Protein AF-A0A3B4FKY0-F1 (afdb_monomer)

Organism: NCBI:txid303518

InterPro domains:
  IPR008166 Glycosyltransferase family 92 [PF01697] (82-304)

Nearest PDB structures (foldseek):
  7qws-assembly1_c  TM=5.051E-01  e=1.311E+00  Oryctolagus cuniculus
  9cai-assembly1_Cc  TM=5.082E-01  e=1.885E+00  Caenorhabditis elegans
  8p8u-assembly1_RC  TM=4.851E-01  e=2.260E+00  Saccharomyces cerevisiae
  7ucj-assembly1_c  TM=4.793E-01  e=3.667E+00  Oryctolagus cuniculus
  3jcs-assembly1_d  TM=4.939E-01  e=5.271E+00  Leishmania donovani

Radius of gyration: 21.28 Å; Cα contacts (8 Å, |Δi|>4): 639; chains: 1; bounding box: 50×41×71 Å

Solvent-accessible surface area (backbone atoms only — not comparable to full-atom values): 19245 Å² total; per-residue (Å²): 132,90,82,54,37,30,24,41,33,34,33,96,92,40,80,45,73,28,68,32,45,77,53,72,48,87,77,25,66,84,31,81,39,60,43,65,48,54,47,56,62,74,48,91,96,36,89,71,55,81,46,75,47,79,43,58,64,83,59,70,96,74,74,75,81,71,78,83,82,76,80,86,83,60,68,38,40,69,69,42,62,44,34,46,51,50,42,54,53,49,42,48,60,34,57,43,57,35,34,37,33,55,41,31,35,60,53,74,72,50,45,54,52,53,50,49,36,34,76,71,58,39,38,46,79,41,83,42,61,61,69,81,80,43,57,46,7,73,14,89,36,52,91,73,20,64,46,36,28,45,37,71,43,43,47,51,53,53,41,40,51,41,62,75,37,27,76,73,28,46,33,41,32,53,38,47,66,59,41,44,85,38,52,77,61,54,91,64,60,44,47,72,56,44,52,59,51,50,26,72,75,72,39,75,48,29,32,40,37,43,50,59,38,44,21,42,74,89,47,74,55,83,62,62,97,89,51,81,74,77,70,67,77,84,46,75,87,53,56,57,54,71,64,89,53,37,75,47,67,59,83,84,46,84,88,55,56,81,69,43,40,32,34,40,26,22,30,79,27,47,79,36,55,48,88,71,38,73,79,37,52,78,64,47,71,42,78,60,56,70,82,47,79,55,29,53,48,22,40,34,48,46,85,76,82,93,75,97,60,82,32,84,51,41,42,32,38,28,40,80,63,95,66,89,75,93,80,87,82,66,77,132

pLDDT: mean 72.07, std 19.22, range [22.77, 97.38]

Structure (mmCIF, N/CA/C/O backbone):
data_AF-A0A3B4FKY0-F1
#
_entry.id   AF-A0A3B4FKY0-F1
#
loop_
_atom_site.group_PDB
_atom_site.id
_atom_site.type_symbol
_atom_site.label_atom_id
_atom_site.label_alt_id
_atom_site.label_comp_id
_atom_site.label_asym_id
_atom_site.label_entity_id
_atom_site.label_seq_id
_atom_site.pdbx_PDB_ins_code
_atom_site.Cartn_x
_atom_site.Cartn_y
_atom_site.Cartn_z
_atom_site.occupancy
_atom_site.B_iso_or_equiv
_atom_site.auth_seq_id
_atom_site.auth_comp_id
_atom_site.auth_asym_id
_atom_site.auth_atom_id
_atom_site.pdbx_PDB_model_num
ATOM 1 N N . GLU A 1 1 ? -6.201 -17.062 23.148 1.00 44.66 1 GLU A N 1
ATOM 2 C CA . GLU A 1 1 ? -6.876 -16.338 24.245 1.00 44.66 1 GLU A CA 1
ATOM 3 C C . GLU A 1 1 ? -7.776 -15.270 23.627 1.00 44.66 1 GLU A C 1
ATOM 5 O O . GLU A 1 1 ? -7.330 -14.6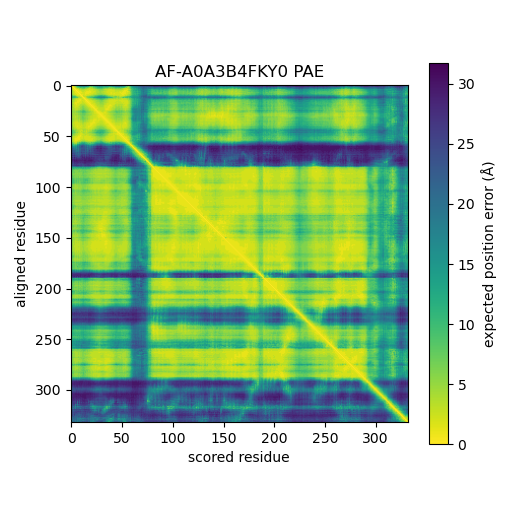10 22.695 1.00 44.66 1 GLU A O 1
ATOM 10 N N . LYS A 1 2 ? -9.058 -15.167 24.010 1.00 56.53 2 LYS A N 1
ATOM 11 C CA . LYS A 1 2 ? -9.945 -14.114 23.479 1.00 56.53 2 LYS A CA 1
ATOM 12 C C . LYS A 1 2 ? -9.737 -12.856 24.316 1.00 56.53 2 LYS A C 1
ATOM 14 O O . LYS A 1 2 ? -10.368 -12.709 25.354 1.00 56.53 2 LYS A O 1
ATOM 19 N N . VAL A 1 3 ? -8.839 -11.985 23.868 1.00 67.81 3 VAL A N 1
ATOM 20 C CA . VAL A 1 3 ? -8.623 -10.676 24.493 1.00 67.81 3 VAL A CA 1
ATOM 21 C C . VAL A 1 3 ? -9.855 -9.809 24.236 1.00 67.81 3 VAL A C 1
ATOM 23 O O . VAL A 1 3 ? -10.265 -9.630 23.088 1.00 67.81 3 VAL A O 1
ATOM 26 N N . ALA A 1 4 ? -10.470 -9.295 25.298 1.00 79.81 4 ALA A N 1
ATOM 27 C CA . ALA A 1 4 ? -11.528 -8.300 25.182 1.00 79.81 4 ALA A CA 1
ATOM 28 C C . ALA A 1 4 ? -10.900 -6.904 25.072 1.00 79.81 4 ALA A C 1
ATOM 30 O O . ALA A 1 4 ? -10.022 -6.552 25.857 1.00 79.81 4 ALA A O 1
ATOM 31 N N . TYR A 1 5 ? -11.356 -6.099 24.112 1.00 79.06 5 TYR A N 1
ATOM 32 C CA . TYR A 1 5 ? -10.850 -4.743 23.892 1.00 79.06 5 TYR A CA 1
ATOM 33 C C . TYR A 1 5 ? -11.857 -3.699 24.379 1.00 79.06 5 TYR A C 1
ATOM 35 O O . TYR A 1 5 ? -13.070 -3.861 24.233 1.00 79.06 5 TYR A O 1
ATOM 43 N N . ARG A 1 6 ? -11.357 -2.593 24.925 1.00 84.44 6 ARG A N 1
ATOM 44 C CA . ARG A 1 6 ? -12.130 -1.390 25.249 1.00 84.44 6 ARG A CA 1
ATOM 45 C C . ARG A 1 6 ? -11.550 -0.200 24.510 1.00 84.44 6 ARG A C 1
ATOM 47 O O . ARG A 1 6 ? -10.340 -0.004 24.486 1.00 84.44 6 ARG A O 1
ATOM 54 N N . CYS A 1 7 ? -12.427 0.611 23.947 1.00 84.38 7 CYS A N 1
ATOM 55 C CA . CYS A 1 7 ? -12.074 1.831 23.252 1.00 84.38 7 CYS A CA 1
ATOM 56 C C . CYS A 1 7 ? -12.470 3.031 24.103 1.00 84.38 7 CYS A C 1
ATOM 58 O O . CYS A 1 7 ? -13.589 3.109 24.613 1.00 84.38 7 CYS A O 1
ATOM 60 N N . VAL A 1 8 ? -11.538 3.960 24.248 1.00 85.44 8 VAL A N 1
ATOM 61 C CA . VAL A 1 8 ? -11.665 5.170 25.043 1.00 85.44 8 VAL A CA 1
ATOM 62 C C . VAL A 1 8 ? -11.710 6.355 24.091 1.00 85.44 8 VAL A C 1
ATOM 64 O O . VAL A 1 8 ? -10.712 6.686 23.456 1.00 85.44 8 VAL A O 1
ATOM 67 N N . PHE A 1 9 ? -12.869 6.992 23.993 1.00 83.75 9 PHE A N 1
ATOM 68 C CA . PHE A 1 9 ? -13.105 8.160 23.156 1.00 83.75 9 PHE A CA 1
ATOM 69 C C . PHE A 1 9 ? -13.024 9.431 23.992 1.00 83.75 9 PHE A C 1
ATOM 71 O O . PHE A 1 9 ? -13.599 9.495 25.079 1.00 83.75 9 PHE A O 1
ATOM 78 N N . ARG A 1 10 ? -12.367 10.466 23.465 1.00 84.94 10 ARG A N 1
ATOM 79 C CA . ARG A 1 10 ? -12.410 11.820 24.027 1.00 84.94 10 ARG A CA 1
ATOM 80 C C . ARG A 1 10 ? -13.330 12.691 23.179 1.00 84.94 10 ARG A C 1
ATOM 82 O O . ARG A 1 10 ? -13.069 12.893 21.997 1.00 84.94 10 ARG A O 1
ATOM 89 N N . CYS A 1 11 ? -14.405 13.196 23.775 1.00 86.75 11 CYS A N 1
ATOM 90 C CA . CYS A 1 11 ? -15.470 13.919 23.080 1.00 86.75 11 CYS A CA 1
ATOM 91 C C . CYS A 1 11 ? -15.900 15.109 23.936 1.00 86.75 11 CYS A C 1
ATOM 93 O O . CYS A 1 11 ? -16.404 14.902 25.036 1.00 86.75 11 CYS A O 1
ATOM 95 N N . GLN A 1 12 ? -15.692 16.343 23.460 1.00 82.38 12 GLN A N 1
ATOM 96 C CA . GLN A 1 12 ? -16.056 17.567 24.201 1.00 82.38 12 GLN A CA 1
ATOM 97 C C . GLN A 1 12 ? -15.574 17.529 25.670 1.00 82.38 12 GLN A C 1
ATOM 99 O O . GLN A 1 12 ? -16.346 17.733 26.601 1.00 82.38 12 GLN A O 1
ATOM 104 N N . GLU A 1 13 ? -14.301 17.160 25.859 1.00 78.38 13 GLU A N 1
ATOM 105 C CA . GLU A 1 13 ? -13.632 16.956 27.160 1.00 78.38 13 GLU A CA 1
ATOM 106 C C . GLU A 1 13 ? -14.136 15.792 28.030 1.00 78.38 13 GLU A C 1
ATOM 108 O O . GLU A 1 13 ? -13.526 15.490 29.054 1.00 78.38 13 GLU A O 1
ATOM 113 N N . LYS A 1 14 ? -15.173 15.066 27.605 1.00 85.25 14 LYS A N 1
ATOM 114 C CA . LYS A 1 14 ? -15.648 13.853 28.276 1.00 85.25 14 LYS A CA 1
ATOM 115 C C . LYS A 1 14 ? -14.970 12.612 27.718 1.00 85.2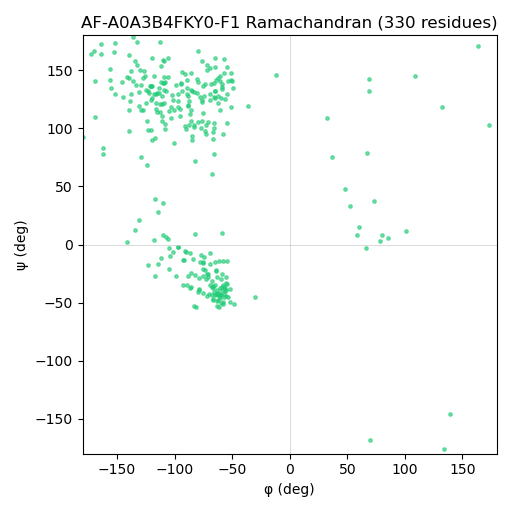5 14 LYS A C 1
ATOM 117 O O . LYS A 1 14 ? -14.670 12.526 26.527 1.00 85.25 14 LYS A O 1
ATOM 122 N N . GLN A 1 15 ? -14.766 11.637 28.594 1.00 88.31 15 GLN A N 1
ATOM 123 C CA . GLN A 1 15 ? -14.297 10.312 28.223 1.00 88.31 15 GLN A CA 1
ATOM 124 C C . GLN A 1 15 ? -15.494 9.369 28.093 1.00 88.31 15 GLN A C 1
ATOM 126 O O . GLN A 1 15 ? -16.262 9.212 29.041 1.00 88.31 15 GLN A O 1
ATOM 131 N N . LEU A 1 16 ? -15.647 8.742 26.930 1.00 87.50 16 LEU A N 1
ATOM 132 C CA . LEU A 1 16 ? -16.687 7.752 26.664 1.00 87.50 16 LEU A CA 1
ATOM 133 C C . LEU A 1 16 ? -16.048 6.408 26.330 1.00 87.50 16 LEU A C 1
ATOM 135 O O . LEU A 1 16 ? -14.988 6.347 25.710 1.00 87.50 16 LEU A O 1
ATOM 139 N N . LEU A 1 17 ? -16.696 5.328 26.756 1.00 89.00 17 LEU A N 1
ATOM 140 C CA . LEU A 1 17 ? -16.211 3.968 26.554 1.00 89.00 17 LEU A CA 1
ATOM 141 C C . LEU A 1 17 ? -17.081 3.237 25.537 1.00 89.00 17 LEU A C 1
ATOM 143 O O . LEU A 1 17 ? -18.299 3.395 25.520 1.00 89.00 17 LEU A O 1
ATOM 147 N N . SER A 1 18 ? -16.441 2.399 24.733 1.00 86.31 18 SER A N 1
ATOM 148 C CA . SER A 1 18 ? -17.101 1.442 23.849 1.00 86.31 18 SER A CA 1
ATOM 149 C C . SER A 1 18 ? -16.367 0.109 23.908 1.00 86.31 18 SER A C 1
ATOM 151 O O . SER A 1 18 ? -15.153 0.077 24.118 1.00 86.31 18 SER A O 1
ATOM 153 N N . ASN A 1 19 ? -17.083 -0.995 23.727 1.00 87.81 19 ASN A N 1
ATOM 154 C CA . ASN A 1 19 ? -16.443 -2.301 23.610 1.00 87.81 19 ASN A CA 1
ATOM 155 C C . ASN A 1 19 ? -15.872 -2.444 22.196 1.00 87.81 19 ASN A C 1
ATOM 157 O O . ASN A 1 19 ? -16.587 -2.247 21.214 1.00 87.81 19 ASN A O 1
ATOM 161 N N . GLY A 1 20 ? -14.587 -2.774 22.104 1.00 80.75 20 GLY A N 1
ATOM 162 C CA . GLY A 1 20 ? -13.914 -3.023 20.836 1.00 80.75 20 GLY A CA 1
ATOM 163 C C . GLY A 1 20 ? -14.204 -4.430 20.323 1.00 80.75 20 GLY A C 1
ATOM 164 O O . GLY A 1 20 ? -14.257 -5.389 21.094 1.00 80.75 20 GLY A O 1
ATOM 165 N N . VAL A 1 21 ? -14.366 -4.554 19.009 1.00 82.31 21 VAL A N 1
ATOM 166 C CA . VAL A 1 21 ? -14.542 -5.830 18.311 1.00 82.31 21 VAL A CA 1
ATOM 167 C C . VAL A 1 21 ? -13.301 -6.095 17.472 1.00 82.31 21 VAL A C 1
ATOM 169 O O . VAL A 1 21 ? -12.968 -5.295 16.602 1.00 82.31 21 VAL A O 1
ATOM 172 N N . ALA A 1 22 ? -12.620 -7.210 17.733 1.00 78.56 22 ALA A N 1
ATOM 173 C CA . ALA A 1 22 ? -11.467 -7.626 16.944 1.00 78.56 22 ALA A CA 1
ATOM 174 C C . ALA A 1 22 ? -11.899 -8.483 15.746 1.00 78.56 22 ALA A C 1
ATOM 176 O O . ALA A 1 22 ? -12.597 -9.483 15.918 1.00 78.56 22 ALA A O 1
ATOM 177 N N . ASP A 1 23 ? -11.451 -8.106 14.551 1.00 80.25 23 ASP A N 1
ATOM 178 C CA . ASP A 1 23 ? -11.553 -8.891 13.319 1.00 80.25 23 ASP A CA 1
ATOM 179 C C . ASP A 1 23 ? -10.148 -9.393 12.963 1.00 80.25 23 ASP A C 1
ATOM 181 O O . ASP A 1 23 ? -9.315 -8.628 12.475 1.00 80.25 23 ASP A O 1
ATOM 185 N N . ILE A 1 24 ? -9.853 -10.651 13.303 1.00 80.75 24 ILE A N 1
ATOM 186 C CA . ILE A 1 24 ? -8.520 -11.254 13.150 1.00 80.75 24 ILE A CA 1
ATOM 187 C C . ILE A 1 24 ? -8.403 -11.882 11.767 1.00 80.75 24 ILE A C 1
ATOM 189 O O . ILE A 1 24 ? -9.239 -12.686 11.356 1.00 80.75 24 ILE A O 1
ATOM 193 N N . TYR A 1 25 ? -7.328 -11.551 11.063 1.00 82.81 25 TYR A N 1
ATOM 194 C CA . TYR A 1 25 ? -7.106 -12.013 9.708 1.00 82.81 25 TYR A CA 1
ATOM 195 C C . TYR A 1 25 ? -6.500 -13.408 9.746 1.00 82.81 25 TYR A C 1
ATOM 197 O O . TYR A 1 25 ? -5.506 -13.661 10.425 1.00 82.81 25 TYR A O 1
ATOM 205 N N . THR A 1 26 ? -7.076 -14.312 8.962 1.00 80.62 26 THR A N 1
ATOM 206 C CA . THR A 1 26 ? -6.580 -15.686 8.831 1.00 80.62 26 THR A CA 1
ATOM 207 C C . THR A 1 26 ? -5.303 -15.766 8.002 1.00 80.62 26 THR A C 1
ATOM 209 O O . THR A 1 26 ? -4.547 -16.724 8.128 1.00 80.62 26 THR A O 1
ATOM 212 N N . HIS A 1 27 ? -5.039 -14.773 7.149 1.00 83.31 27 HIS A N 1
ATOM 213 C CA . HIS A 1 27 ? -3.891 -14.808 6.257 1.00 83.31 27 HIS A CA 1
ATOM 214 C C . HIS A 1 27 ? -2.641 -14.230 6.927 1.00 83.31 27 HIS A C 1
ATOM 216 O O . HIS A 1 27 ? -2.480 -13.015 7.025 1.00 83.31 27 HIS A O 1
ATOM 222 N N . HIS A 1 28 ? -1.747 -15.116 7.365 1.00 84.44 28 HIS A N 1
ATOM 223 C CA . HIS A 1 28 ? -0.477 -14.761 8.007 1.00 84.44 28 HIS A CA 1
ATOM 224 C C . HIS A 1 28 ? 0.720 -15.563 7.465 1.00 84.44 28 HIS A C 1
ATOM 226 O O . HIS A 1 28 ? 1.786 -15.524 8.064 1.00 84.44 28 HIS A O 1
ATOM 232 N N . PHE A 1 29 ? 0.568 -16.286 6.345 1.00 86.62 29 PHE A N 1
ATOM 233 C CA . PHE A 1 29 ? 1.661 -16.969 5.622 1.00 86.62 29 PHE A CA 1
ATOM 234 C C . PHE A 1 29 ? 2.541 -17.892 6.494 1.00 86.62 29 PHE A C 1
ATOM 236 O O . PHE A 1 29 ? 3.745 -18.009 6.283 1.00 86.62 29 PHE A O 1
ATOM 243 N N . GLY A 1 30 ? 1.950 -18.534 7.508 1.00 86.94 30 GLY A N 1
ATOM 244 C CA . GLY A 1 30 ? 2.667 -19.433 8.421 1.00 86.94 30 GLY A CA 1
ATOM 245 C C . GLY A 1 30 ? 3.492 -18.736 9.512 1.00 86.94 30 GLY A C 1
ATOM 246 O O . GLY A 1 30 ? 4.138 -19.417 10.301 1.00 86.94 30 GLY A O 1
ATOM 247 N N . PHE A 1 31 ? 3.455 -17.404 9.598 1.00 86.62 31 PHE A N 1
ATOM 248 C CA . PHE A 1 31 ? 4.083 -16.643 10.682 1.00 86.62 31 PHE A CA 1
ATOM 249 C C . PHE A 1 31 ? 3.267 -16.710 11.980 1.00 86.62 31 PHE A C 1
ATOM 251 O O . PHE A 1 31 ? 2.070 -16.985 11.949 1.00 86.62 31 PHE A O 1
ATOM 258 N N . ALA A 1 32 ? 3.912 -16.459 13.123 1.00 85.19 32 ALA A N 1
ATOM 259 C CA . ALA A 1 32 ? 3.294 -16.595 14.445 1.00 85.19 32 ALA A CA 1
ATOM 260 C C . ALA A 1 32 ? 2.212 -15.535 14.730 1.00 85.19 32 ALA A C 1
ATOM 262 O O . ALA A 1 32 ? 1.211 -15.834 15.380 1.00 85.19 32 ALA A O 1
ATOM 263 N N . TYR A 1 33 ? 2.398 -14.312 14.228 1.00 84.56 33 TYR A N 1
ATOM 264 C CA . TYR A 1 33 ? 1.451 -13.209 14.361 1.00 84.56 33 TYR A CA 1
ATOM 265 C C . TYR A 1 33 ? 0.754 -12.899 13.035 1.00 84.56 33 TYR A C 1
ATOM 267 O O . TYR A 1 33 ? 1.368 -12.868 11.965 1.00 84.56 33 TYR A O 1
ATOM 275 N N . GLY A 1 34 ? -0.545 -12.615 13.135 1.00 82.69 34 GLY A N 1
ATOM 276 C CA . GLY A 1 34 ? -1.389 -12.120 12.052 1.00 82.69 34 GLY A CA 1
ATOM 277 C C . GLY A 1 34 ? -1.848 -10.683 12.295 1.00 82.69 34 GLY A C 1
ATOM 278 O O . GLY A 1 34 ? -1.604 -10.092 13.344 1.00 82.69 34 GLY A O 1
ATOM 279 N N . THR A 1 35 ? -2.521 -10.108 11.304 1.00 83.69 35 THR A N 1
ATOM 280 C CA . THR A 1 35 ? -3.134 -8.775 11.409 1.00 83.69 35 THR A CA 1
ATOM 281 C C . THR A 1 35 ? -4.522 -8.876 12.024 1.00 83.69 35 THR A C 1
ATOM 283 O O . THR A 1 35 ? -5.225 -9.857 11.800 1.00 83.69 35 THR A O 1
ATOM 286 N N . ALA A 1 36 ? -4.935 -7.863 12.776 1.00 82.50 36 ALA A N 1
ATOM 287 C CA . ALA A 1 36 ? -6.310 -7.737 13.229 1.00 82.50 36 ALA A CA 1
ATOM 288 C C . ALA A 1 36 ? -6.745 -6.275 13.187 1.00 82.50 36 ALA A C 1
ATOM 290 O O . ALA A 1 36 ? -5.957 -5.387 13.508 1.00 82.50 36 ALA A O 1
ATOM 291 N N . ASN A 1 37 ? -8.009 -6.039 12.848 1.00 81.31 37 ASN A N 1
ATOM 292 C CA . ASN A 1 37 ? -8.631 -4.732 13.024 1.00 81.31 37 ASN A CA 1
ATOM 293 C C . ASN A 1 37 ? -9.361 -4.699 14.356 1.00 81.31 37 ASN A C 1
ATOM 295 O O . ASN A 1 37 ? -10.073 -5.646 14.689 1.00 81.31 37 ASN A O 1
ATOM 299 N N . ILE A 1 38 ? -9.260 -3.587 15.079 1.00 81.31 38 ILE A N 1
ATOM 300 C CA . ILE A 1 38 ? -10.060 -3.352 16.280 1.00 81.31 38 ILE A CA 1
ATOM 301 C C . ILE A 1 38 ? -11.090 -2.275 15.955 1.00 81.31 38 ILE A C 1
ATOM 303 O O . ILE A 1 38 ? -10.786 -1.089 15.873 1.00 81.31 38 ILE A O 1
ATOM 307 N N . MET A 1 39 ? -12.333 -2.699 15.750 1.00 83.31 39 MET A N 1
ATOM 308 C CA . MET A 1 39 ? -13.445 -1.808 15.449 1.00 83.31 39 MET A CA 1
ATOM 309 C C . MET A 1 39 ? -14.085 -1.311 16.742 1.00 83.31 39 MET A C 1
ATOM 311 O O . MET A 1 39 ? -14.549 -2.098 17.565 1.00 83.31 39 MET A O 1
ATOM 315 N N . CYS A 1 40 ? -14.148 0.008 16.893 1.00 83.75 40 CYS A N 1
ATOM 316 C CA . CYS A 1 40 ? -14.738 0.676 18.045 1.00 83.75 40 CYS A CA 1
ATOM 317 C C . CYS A 1 40 ? -16.038 1.382 17.628 1.00 83.75 40 CYS A C 1
ATOM 319 O O . CYS A 1 40 ? -15.962 2.418 16.963 1.00 83.75 40 CYS A O 1
ATOM 321 N N . PRO A 1 41 ? -17.228 0.876 17.998 1.00 86.81 41 PRO A N 1
ATOM 322 C CA . PRO A 1 41 ? -18.480 1.581 17.742 1.00 86.81 41 PRO A CA 1
ATOM 323 C C . PRO A 1 41 ? -1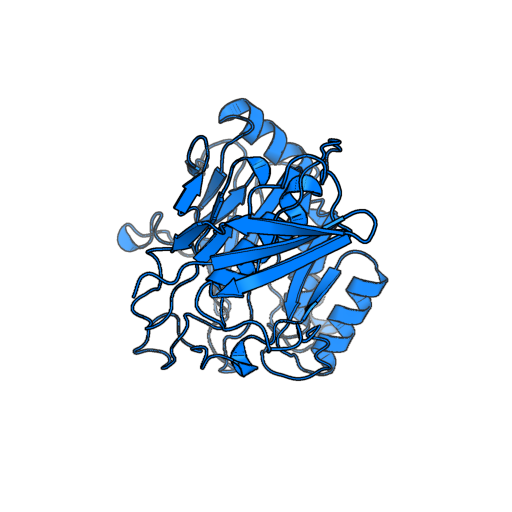8.482 2.957 18.414 1.00 86.81 41 PRO A C 1
ATOM 325 O O . PRO A 1 41 ? -18.121 3.062 19.590 1.00 86.81 41 PRO A O 1
ATOM 328 N N . LEU A 1 42 ? -18.899 3.999 17.688 1.00 85.56 42 LEU A N 1
ATOM 329 C CA . LEU A 1 42 ? -18.985 5.353 18.236 1.00 85.56 42 LEU A CA 1
ATOM 330 C C . LEU A 1 42 ? -20.043 5.408 19.353 1.00 85.56 42 LEU A C 1
ATOM 332 O O . LEU A 1 42 ? -21.193 5.027 19.117 1.00 85.56 42 LEU A O 1
ATOM 336 N N . PRO A 1 43 ? -19.691 5.890 20.559 1.00 86.75 43 PRO A N 1
ATOM 337 C CA . PRO A 1 43 ? -20.667 6.131 21.614 1.00 86.75 43 PRO A CA 1
ATOM 338 C C . PRO A 1 43 ? -21.695 7.189 21.191 1.00 86.75 43 PRO A C 1
ATOM 340 O O . PRO A 1 43 ? -21.347 8.182 20.546 1.00 86.75 43 PRO A O 1
ATOM 343 N N . SER A 1 44 ? -22.957 7.023 21.599 1.00 86.81 44 SER A N 1
ATOM 344 C CA . SER A 1 44 ? -24.001 8.029 21.368 1.00 86.81 44 SER A CA 1
ATOM 345 C C . SER A 1 44 ? -23.576 9.398 21.913 1.00 86.81 44 SER A C 1
ATOM 347 O O . SER A 1 44 ? -23.149 9.510 23.061 1.00 86.81 44 SER A O 1
ATOM 349 N N . GLY A 1 45 ? -23.690 10.443 21.087 1.00 83.88 45 GLY A N 1
ATOM 350 C CA . GLY A 1 45 ? -23.255 11.800 21.436 1.00 83.88 45 GLY A CA 1
ATOM 351 C C . GLY A 1 45 ? -21.770 12.094 21.180 1.00 83.88 45 GLY A C 1
ATOM 352 O O . GLY A 1 45 ? -21.307 13.178 21.525 1.00 83.88 45 GLY A O 1
ATOM 353 N N . CYS A 1 46 ? -21.021 11.172 20.562 1.00 84.06 46 CYS A N 1
ATOM 354 C CA . CYS A 1 46 ? -19.638 11.388 20.136 1.00 84.06 46 CYS A CA 1
ATOM 355 C C . CYS A 1 46 ? -19.440 11.128 18.642 1.00 84.06 46 CYS A C 1
ATOM 357 O O . CYS A 1 46 ? -18.782 10.178 18.228 1.00 84.06 46 CYS A O 1
ATOM 359 N N . GLU A 1 47 ? -20.017 11.996 17.819 1.00 83.06 47 GLU A N 1
ATOM 360 C CA . GLU A 1 47 ? -19.902 11.890 16.360 1.00 83.06 47 GLU A CA 1
ATOM 361 C C . GLU A 1 47 ? -18.504 12.284 15.856 1.00 83.06 47 GLU A C 1
ATOM 363 O O . GLU A 1 47 ? -18.024 11.747 14.860 1.00 83.06 47 GLU A O 1
ATOM 368 N N . THR A 1 48 ? -17.826 13.190 16.568 1.00 82.25 48 THR A N 1
ATOM 369 C CA . THR A 1 48 ? -16.494 13.704 16.215 1.00 82.25 48 THR A CA 1
ATOM 370 C C . THR A 1 48 ? -15.536 13.612 17.411 1.00 82.25 48 THR A C 1
ATOM 372 O O . THR A 1 48 ? -15.280 14.623 18.077 1.00 82.25 48 THR A O 1
ATOM 375 N N . PRO A 1 49 ? -15.031 12.411 17.752 1.00 82.12 49 PRO A N 1
ATOM 376 C CA . PRO A 1 49 ? -14.013 12.266 18.788 1.00 82.12 49 PRO A CA 1
ATOM 377 C C . PRO A 1 49 ? -12.738 13.035 18.431 1.00 82.12 49 PRO A C 1
ATOM 379 O O . PRO A 1 49 ? -12.295 13.021 17.285 1.00 82.12 49 PRO A O 1
ATOM 382 N N . SER A 1 50 ? -12.116 13.668 19.427 1.00 82.88 50 SER A N 1
ATOM 383 C CA . SER A 1 50 ? -10.813 14.326 19.265 1.00 82.88 50 SER A CA 1
ATOM 384 C C . SER A 1 50 ? -9.641 13.352 19.378 1.00 82.88 50 SER A C 1
ATOM 386 O O . SER A 1 50 ? -8.578 13.595 18.816 1.00 82.88 50 SER A O 1
ATOM 388 N N . SER A 1 51 ? -9.825 12.244 20.098 1.00 82.00 51 SER A N 1
ATOM 389 C CA . SER A 1 51 ? -8.851 11.158 20.198 1.00 82.00 51 SER A CA 1
ATOM 390 C C . SER A 1 51 ? -9.542 9.849 20.559 1.00 82.00 51 SER A C 1
ATOM 392 O O . SER A 1 51 ? -10.551 9.854 21.271 1.00 82.00 51 SER A O 1
ATOM 394 N N . ILE A 1 52 ? -8.958 8.737 20.123 1.00 80.94 52 ILE A N 1
ATOM 395 C CA . ILE A 1 52 ? -9.398 7.382 20.452 1.00 80.94 52 ILE A CA 1
ATOM 396 C C . ILE A 1 52 ? -8.175 6.611 20.952 1.00 80.94 52 ILE A C 1
ATOM 398 O O . ILE A 1 52 ? -7.100 6.728 20.370 1.00 80.94 52 ILE A O 1
ATOM 402 N N . ALA A 1 53 ? -8.337 5.832 22.016 1.00 81.75 53 ALA A N 1
ATOM 403 C CA . ALA A 1 53 ? -7.343 4.871 22.482 1.00 81.75 53 ALA A CA 1
ATOM 404 C C . ALA A 1 53 ? -7.979 3.488 22.625 1.00 81.75 53 ALA A C 1
ATOM 406 O O . ALA A 1 53 ? -9.162 3.377 22.944 1.00 81.75 53 ALA A O 1
ATOM 407 N N . VAL A 1 54 ? -7.193 2.436 22.420 1.00 78.31 54 VAL A N 1
ATOM 408 C CA . VAL A 1 54 ? -7.619 1.047 22.613 1.00 78.31 54 VAL A CA 1
ATOM 409 C C . VAL A 1 54 ? -6.842 0.462 23.786 1.00 78.31 54 VAL A C 1
ATOM 411 O O . VAL A 1 54 ? -5.633 0.648 23.888 1.00 78.31 54 VAL A O 1
ATOM 414 N N . THR A 1 55 ? -7.536 -0.237 24.677 1.00 81.06 55 THR A N 1
ATOM 415 C CA . THR A 1 55 ? -6.951 -0.926 25.830 1.00 81.06 55 THR A CA 1
ATOM 416 C C . THR A 1 55 ? -7.513 -2.340 25.959 1.00 81.06 55 THR A C 1
ATOM 418 O O . THR A 1 55 ? -8.597 -2.637 25.451 1.00 81.06 55 THR A O 1
ATOM 421 N N . SER A 1 56 ? -6.784 -3.218 26.647 1.00 79.50 56 SER A N 1
ATOM 422 C CA . SER A 1 56 ? -7.328 -4.502 27.091 1.00 79.50 56 SER A CA 1
ATOM 423 C C . SER A 1 56 ? -8.378 -4.262 28.177 1.00 79.50 56 SER A C 1
ATOM 425 O O . SER A 1 56 ? -8.188 -3.433 29.068 1.00 79.50 56 SER A O 1
ATOM 427 N N . ALA A 1 57 ? -9.491 -4.990 28.123 1.00 69.69 57 ALA A N 1
ATOM 428 C CA . ALA A 1 57 ? -10.539 -4.912 29.135 1.00 69.69 57 ALA A CA 1
ATOM 429 C C . ALA A 1 57 ? -10.061 -5.387 30.520 1.00 69.69 57 ALA A C 1
ATOM 431 O O . ALA A 1 57 ? -10.628 -4.943 31.520 1.00 69.69 57 ALA A O 1
ATOM 432 N N . ASP A 1 58 ? -9.011 -6.216 30.557 1.00 64.50 58 ASP A N 1
ATOM 433 C CA . ASP A 1 58 ? -8.425 -6.800 31.771 1.00 64.50 58 ASP A CA 1
ATOM 434 C C . ASP A 1 58 ? -7.289 -5.950 32.366 1.00 64.50 58 ASP A C 1
ATOM 436 O O . ASP A 1 58 ? -6.782 -6.241 33.450 1.00 64.50 58 ASP A O 1
ATOM 440 N N . ALA A 1 59 ? -6.877 -4.873 31.685 1.00 56.81 59 ALA A N 1
ATOM 441 C CA . ALA A 1 59 ? -5.899 -3.944 32.232 1.00 56.81 59 ALA A CA 1
ATOM 442 C C . ALA A 1 59 ? -6.553 -3.114 33.350 1.00 56.81 59 ALA A C 1
ATOM 444 O O . ALA A 1 59 ? -7.309 -2.175 33.088 1.00 56.81 59 ALA A O 1
ATOM 445 N N . ASN A 1 60 ? -6.259 -3.465 34.608 1.00 43.16 60 ASN A N 1
ATOM 446 C CA . ASN A 1 60 ? -6.610 -2.654 35.772 1.00 43.16 60 ASN A CA 1
ATOM 447 C C . ASN A 1 60 ? -6.185 -1.191 35.548 1.00 43.16 60 ASN A C 1
ATOM 449 O O . ASN A 1 60 ? -5.092 -0.898 35.061 1.00 43.16 60 ASN A O 1
ATOM 453 N N . SER A 1 61 ? -7.094 -0.284 35.891 1.00 42.56 61 SER A N 1
ATOM 454 C CA . SER A 1 61 ? -7.122 1.144 35.571 1.00 42.56 61 SER A CA 1
ATOM 455 C C . SER A 1 61 ? -6.015 1.986 36.228 1.00 42.56 61 SER A C 1
ATOM 457 O O . SER A 1 61 ? -6.313 2.902 36.994 1.00 42.56 61 SER A O 1
ATOM 459 N N . THR A 1 62 ? -4.743 1.705 35.947 1.00 36.97 62 THR A N 1
ATOM 460 C CA . THR A 1 62 ? -3.606 2.527 36.411 1.00 36.97 62 THR A CA 1
ATOM 461 C C . THR A 1 62 ? -2.475 2.696 35.399 1.00 36.97 62 THR A C 1
ATOM 463 O O . THR A 1 62 ? -1.508 3.394 35.697 1.00 36.97 62 THR A O 1
ATOM 466 N N . SER A 1 63 ? -2.578 2.157 34.183 1.00 35.19 63 SER A N 1
ATOM 467 C CA . SER A 1 63 ? -1.649 2.532 33.115 1.00 35.19 63 SER A CA 1
ATOM 468 C C . SER A 1 63 ? -2.130 3.829 32.470 1.00 35.19 63 SER A C 1
ATOM 470 O O . SER A 1 63 ? -3.093 3.867 31.705 1.00 35.19 63 SER A O 1
ATOM 472 N N . THR A 1 64 ? -1.465 4.921 32.842 1.00 33.66 64 THR A N 1
ATOM 473 C CA . THR A 1 64 ? -1.438 6.174 32.090 1.00 33.66 64 THR A CA 1
ATOM 474 C C . THR A 1 64 ? -1.437 5.857 30.601 1.00 33.66 64 THR A C 1
ATOM 476 O O . THR A 1 64 ? -0.541 5.170 30.119 1.00 33.66 64 THR A O 1
ATOM 479 N N . SER A 1 65 ? -2.463 6.321 29.883 1.00 35.19 65 SER A N 1
ATOM 480 C CA . SER A 1 65 ? -2.521 6.240 28.428 1.00 35.19 65 SER A CA 1
ATOM 481 C C . SER A 1 65 ? -1.300 6.966 27.884 1.00 35.19 65 SER A 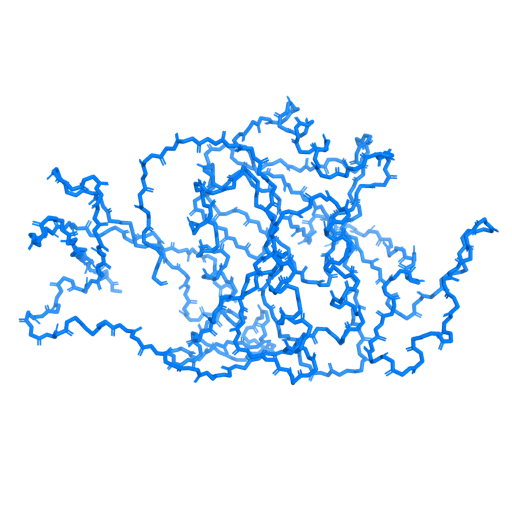C 1
ATOM 483 O O . SER A 1 65 ? -1.283 8.194 27.791 1.00 35.19 65 SER A O 1
ATOM 485 N N . THR A 1 66 ? -0.237 6.220 27.605 1.00 28.64 66 THR A N 1
ATOM 486 C CA . THR A 1 66 ? 0.959 6.756 26.985 1.00 28.64 66 THR A CA 1
ATOM 487 C C . THR A 1 66 ? 0.542 7.179 25.591 1.00 28.64 66 THR A C 1
ATOM 489 O O . THR A 1 66 ? 0.364 6.360 24.693 1.00 28.64 66 THR A O 1
ATOM 492 N N . MET A 1 67 ? 0.323 8.484 25.436 1.00 28.39 67 MET A N 1
ATOM 493 C CA . MET A 1 67 ? 0.307 9.141 24.144 1.00 28.39 67 MET A CA 1
ATOM 494 C C . MET A 1 67 ? 1.640 8.778 23.494 1.00 28.39 67 MET A C 1
ATOM 496 O O . MET A 1 67 ? 2.703 9.201 23.950 1.00 28.39 67 MET A O 1
ATOM 500 N N . LEU A 1 68 ? 1.582 7.861 22.536 1.00 25.88 68 LEU A N 1
ATOM 501 C CA . LEU A 1 68 ? 2.755 7.180 22.018 1.00 25.88 68 LEU A CA 1
ATOM 502 C C . LEU A 1 68 ? 3.420 8.088 20.979 1.00 25.88 68 LEU A C 1
ATOM 504 O O . LEU A 1 68 ? 3.344 7.880 19.774 1.00 25.88 68 LEU A O 1
ATOM 508 N N . THR A 1 69 ? 4.045 9.155 21.472 1.00 25.64 69 THR A N 1
ATOM 509 C CA . THR A 1 69 ? 4.962 9.996 20.709 1.00 25.64 69 THR A CA 1
ATOM 510 C C . THR A 1 69 ? 6.280 9.238 20.611 1.00 25.64 69 THR A C 1
ATOM 512 O O . THR A 1 69 ? 7.055 9.217 21.565 1.00 25.64 69 THR A O 1
ATOM 515 N N . LEU A 1 70 ? 6.548 8.592 19.474 1.00 24.52 70 LEU A N 1
ATOM 516 C CA . LEU A 1 70 ? 7.852 7.983 19.216 1.00 24.52 70 LEU A CA 1
ATOM 517 C C . LEU A 1 70 ? 8.563 8.657 18.053 1.00 24.52 70 LEU A C 1
ATOM 519 O O . LEU A 1 70 ? 8.168 8.571 16.893 1.00 24.52 70 LEU A O 1
ATOM 523 N N . LEU A 1 71 ? 9.663 9.304 18.425 1.00 22.77 71 LEU A N 1
ATOM 524 C CA . LEU A 1 71 ? 10.693 9.824 17.547 1.00 22.77 71 LEU A CA 1
ATOM 525 C C . LEU A 1 71 ? 11.499 8.694 16.869 1.00 22.77 71 LEU A C 1
ATOM 527 O O . LEU A 1 71 ? 11.642 7.576 17.377 1.00 22.77 71 LEU A O 1
ATOM 531 N N . TRP A 1 72 ? 11.986 9.084 15.689 1.00 25.81 72 TRP A N 1
ATOM 532 C CA . TRP A 1 72 ? 12.809 8.477 14.634 1.00 25.81 72 TRP A CA 1
ATOM 533 C C . TRP A 1 72 ? 13.570 7.156 14.828 1.00 25.81 72 TRP A C 1
ATOM 535 O O . TRP A 1 72 ? 14.158 6.896 15.875 1.00 25.81 72 TRP A O 1
ATOM 545 N N . GLY A 1 73 ? 13.661 6.388 13.723 1.00 24.47 73 GLY A N 1
ATOM 546 C CA . GLY A 1 73 ? 14.808 5.526 13.369 1.00 24.47 73 GLY A CA 1
ATOM 547 C C . GLY A 1 73 ? 14.518 4.067 12.937 1.00 24.47 73 GLY A C 1
ATOM 548 O O . GLY A 1 73 ? 14.063 3.299 13.782 1.00 24.47 73 GLY A O 1
ATOM 549 N N . MET A 1 74 ? 14.906 3.743 11.679 1.00 29.59 74 MET A N 1
ATOM 550 C CA . MET A 1 74 ? 15.359 2.467 11.028 1.00 29.59 74 MET A CA 1
ATOM 551 C C . MET A 1 74 ? 14.367 1.269 10.801 1.00 29.59 74 MET A C 1
ATOM 553 O O . MET A 1 74 ? 13.553 1.034 11.680 1.00 29.59 74 MET A O 1
ATOM 557 N N . LEU A 1 75 ? 14.310 0.421 9.728 1.00 34.84 75 LEU A N 1
ATOM 558 C CA . LEU A 1 75 ? 15.197 -0.057 8.614 1.00 34.84 75 LEU A CA 1
ATOM 559 C C . LEU A 1 75 ? 14.419 -0.563 7.336 1.00 34.84 75 LEU A C 1
ATOM 561 O O . LEU A 1 75 ? 13.512 -1.351 7.573 1.00 34.84 75 LEU A O 1
ATOM 565 N N . MET A 1 76 ? 14.755 -0.217 6.063 1.00 45.31 76 MET A N 1
ATOM 566 C CA . MET A 1 76 ? 14.446 -0.868 4.736 1.00 45.31 76 MET A CA 1
ATOM 567 C C . MET A 1 76 ? 15.246 -0.249 3.538 1.00 45.31 76 MET A C 1
ATOM 569 O O . MET A 1 76 ? 15.891 0.784 3.692 1.00 45.31 76 MET A O 1
ATOM 573 N N . GLU A 1 77 ? 15.290 -0.889 2.357 1.00 42.06 77 GLU A N 1
ATOM 574 C CA . GLU A 1 77 ? 16.124 -0.537 1.184 1.00 42.06 77 GLU A CA 1
ATOM 575 C C . GLU A 1 77 ? 15.256 -0.411 -0.076 1.00 42.06 77 GLU A C 1
ATOM 577 O O . GLU A 1 77 ? 14.652 -1.376 -0.536 1.00 42.06 77 GLU A O 1
ATOM 582 N N . MET A 1 78 ? 15.198 0.800 -0.635 1.00 44.22 78 MET A N 1
ATOM 583 C CA . MET A 1 78 ? 14.476 1.071 -1.877 1.00 44.22 78 MET A CA 1
ATOM 584 C C . MET A 1 78 ? 15.211 0.466 -3.069 1.00 44.22 78 MET A C 1
ATOM 586 O O . MET A 1 78 ? 16.446 0.392 -3.043 1.00 44.22 78 MET A O 1
ATOM 590 N N . PRO A 1 79 ? 14.492 0.144 -4.161 1.00 51.75 79 PRO A N 1
ATOM 591 C CA . PRO A 1 79 ? 15.150 0.015 -5.443 1.00 51.75 79 PRO A CA 1
ATOM 592 C C . PRO A 1 79 ? 15.936 1.298 -5.710 1.00 51.75 79 PRO A C 1
ATOM 594 O O . PRO A 1 79 ? 15.533 2.412 -5.363 1.00 51.75 79 PRO A O 1
ATOM 597 N N . VAL A 1 80 ? 17.114 1.096 -6.270 1.00 59.47 80 VAL A N 1
ATOM 598 C CA . VAL A 1 80 ? 18.131 2.114 -6.453 1.00 59.47 80 VAL A CA 1
ATOM 599 C C . VAL A 1 80 ? 17.560 3.373 -7.139 1.00 59.47 80 VAL A C 1
ATOM 601 O O . VAL A 1 80 ? 16.652 3.265 -7.962 1.00 59.47 80 VAL A O 1
ATOM 604 N N . CYS A 1 81 ? 18.099 4.551 -6.798 1.00 69.94 81 CYS A N 1
ATOM 605 C CA . CYS A 1 81 ? 17.622 5.901 -7.139 1.00 69.94 81 CYS A CA 1
ATOM 606 C C . CYS A 1 81 ? 16.870 6.050 -8.473 1.00 69.94 81 CYS A C 1
ATOM 608 O O . CYS A 1 81 ? 15.825 6.696 -8.505 1.00 69.94 81 CYS A O 1
ATOM 610 N N . LEU A 1 82 ? 17.383 5.462 -9.559 1.00 77.12 82 LEU A N 1
ATOM 611 C CA . LEU A 1 82 ? 16.771 5.538 -10.883 1.00 77.12 82 LEU A CA 1
ATOM 612 C C . LEU A 1 82 ? 15.365 4.923 -10.951 1.00 77.12 82 LEU A C 1
ATOM 614 O O . LEU A 1 82 ? 14.422 5.589 -11.373 1.00 77.12 82 LEU A O 1
ATOM 618 N N . SER A 1 83 ? 15.210 3.670 -10.528 1.00 75.44 83 SER A N 1
ATOM 619 C CA . SER A 1 83 ? 13.953 2.935 -10.697 1.00 75.44 83 SER A CA 1
ATOM 620 C C . SER A 1 83 ? 12.841 3.534 -9.833 1.00 75.44 83 SER A C 1
ATOM 622 O O . SER A 1 83 ? 11.715 3.662 -10.294 1.00 75.44 83 SER A O 1
ATOM 624 N N . LEU A 1 84 ? 13.174 4.005 -8.624 1.00 78.94 84 LEU A N 1
ATOM 625 C CA . LEU A 1 84 ? 12.246 4.752 -7.768 1.00 78.94 84 LEU A CA 1
ATOM 626 C C . LEU A 1 84 ? 11.740 6.034 -8.454 1.00 78.94 84 LEU A C 1
ATOM 628 O O . LEU A 1 84 ? 10.534 6.273 -8.500 1.00 78.94 84 LEU A O 1
ATOM 632 N N . VAL A 1 85 ? 12.646 6.854 -8.996 1.00 84.81 85 VAL A N 1
ATOM 633 C CA . VAL A 1 85 ? 12.267 8.086 -9.707 1.00 84.81 85 VAL A CA 1
ATOM 634 C C . VAL A 1 85 ? 11.383 7.755 -10.908 1.00 84.81 85 VAL A C 1
ATOM 636 O O . VAL A 1 85 ? 10.344 8.383 -11.089 1.00 84.81 85 VAL A O 1
ATOM 639 N N . GLN A 1 86 ? 11.740 6.733 -11.690 1.00 82.62 86 GLN A N 1
ATOM 640 C CA . GLN A 1 86 ? 10.941 6.312 -12.840 1.00 82.62 86 GLN A CA 1
ATOM 641 C C . GLN A 1 86 ? 9.550 5.827 -12.429 1.00 82.62 86 GLN A C 1
ATOM 643 O O . GLN A 1 86 ? 8.579 6.245 -13.051 1.00 82.62 86 GLN A O 1
ATOM 648 N N . SER A 1 87 ? 9.421 5.032 -11.364 1.00 80.88 87 SER A N 1
ATOM 649 C CA . SER A 1 87 ? 8.113 4.617 -10.850 1.00 80.88 87 SER A CA 1
ATOM 650 C C . SER A 1 87 ? 7.269 5.818 -10.407 1.00 80.88 87 SER A C 1
ATOM 652 O O . SER A 1 87 ? 6.108 5.916 -10.796 1.00 80.88 87 SER A O 1
ATOM 654 N N . LEU A 1 88 ? 7.830 6.770 -9.650 1.00 84.31 88 LEU A N 1
ATOM 655 C CA . LEU A 1 88 ? 7.090 7.953 -9.185 1.00 84.31 88 LEU A CA 1
ATOM 656 C C . LEU A 1 88 ? 6.653 8.878 -10.329 1.00 84.31 88 LEU A C 1
ATOM 658 O O . LEU A 1 88 ? 5.508 9.335 -10.337 1.00 84.31 88 LEU A O 1
ATOM 662 N N . GLU A 1 89 ? 7.527 9.137 -11.302 1.00 87.12 89 GLU A N 1
ATOM 663 C CA . GLU A 1 89 ? 7.172 9.930 -12.484 1.00 87.12 89 GLU A CA 1
ATOM 664 C C . GLU A 1 89 ? 6.134 9.203 -13.348 1.00 87.12 89 GLU A C 1
ATOM 666 O O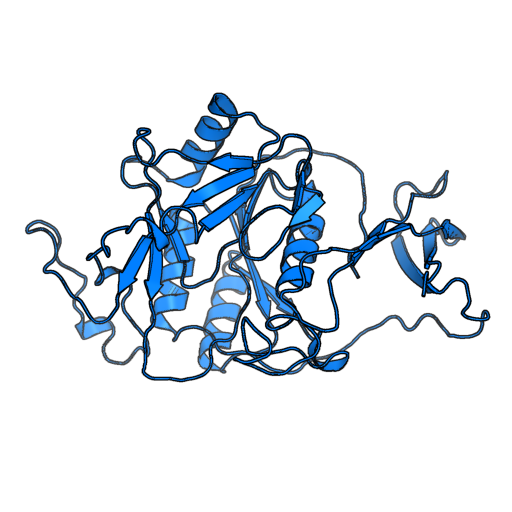 . GLU A 1 89 ? 5.166 9.822 -13.789 1.00 87.12 89 GLU A O 1
ATOM 671 N N . MET A 1 90 ? 6.270 7.883 -13.534 1.00 81.06 90 MET A N 1
ATOM 672 C CA . MET A 1 90 ? 5.273 7.086 -14.251 1.00 81.06 90 MET A CA 1
ATOM 673 C C . MET A 1 90 ? 3.909 7.209 -13.589 1.00 81.06 90 MET A C 1
ATOM 675 O O . MET A 1 90 ? 2.948 7.554 -14.264 1.00 81.06 90 MET A O 1
ATOM 679 N N . LEU A 1 91 ? 3.815 7.021 -12.274 1.00 82.81 91 LEU A N 1
ATOM 680 C CA . LEU A 1 91 ? 2.564 7.184 -11.535 1.00 82.81 91 LEU A CA 1
ATOM 681 C C . LEU A 1 91 ? 1.974 8.580 -11.709 1.00 82.81 91 LEU A C 1
ATOM 683 O O . LEU A 1 91 ? 0.789 8.710 -12.008 1.00 82.81 91 LEU A O 1
ATOM 687 N N . GLN A 1 92 ? 2.790 9.627 -11.608 1.00 84.56 92 GLN A N 1
ATOM 688 C CA . GLN A 1 92 ? 2.318 10.983 -11.865 1.00 84.56 92 GLN A CA 1
ATOM 689 C C . GLN A 1 92 ? 1.703 11.118 -13.274 1.00 84.56 92 GLN A C 1
ATOM 691 O O . GLN A 1 92 ? 0.640 11.723 -13.418 1.00 84.56 92 GLN A O 1
ATOM 696 N N . LEU A 1 93 ? 2.297 10.488 -14.295 1.00 82.38 93 LEU A N 1
ATOM 697 C CA . LEU A 1 93 ? 1.745 10.435 -15.657 1.00 82.38 93 LEU A CA 1
ATOM 698 C C . LEU A 1 93 ? 0.452 9.609 -15.766 1.00 82.38 93 LEU A C 1
ATOM 700 O O . LEU A 1 93 ? -0.414 9.945 -16.577 1.00 82.38 93 LEU A O 1
ATOM 704 N N . LEU A 1 94 ? 0.275 8.566 -14.943 1.00 79.12 94 LEU A N 1
ATOM 705 C CA . LEU A 1 94 ? -0.975 7.788 -14.884 1.00 79.12 94 LEU A CA 1
ATOM 706 C C . LEU A 1 94 ? -2.149 8.584 -14.284 1.00 79.12 94 LEU A C 1
ATOM 708 O O . LEU A 1 94 ? -3.293 8.127 -14.347 1.00 79.12 94 LEU A O 1
ATOM 712 N N . GLY A 1 95 ? -1.877 9.782 -13.756 1.00 79.12 95 GLY A N 1
ATOM 713 C CA . GLY A 1 95 ? -2.860 10.704 -13.191 1.00 79.12 95 GLY A CA 1
ATOM 714 C C . GLY A 1 95 ? -2.913 10.690 -11.667 1.00 79.12 95 GLY A C 1
ATOM 715 O O . GLY A 1 95 ? -3.837 11.251 -11.093 1.00 79.12 95 GLY A O 1
ATOM 716 N N . VAL A 1 96 ? -1.941 10.051 -11.018 1.00 84.06 96 VAL A N 1
ATOM 717 C CA . VAL A 1 96 ? -1.878 9.875 -9.566 1.00 84.06 96 VAL A CA 1
ATOM 718 C C . VAL A 1 96 ? -1.727 11.197 -8.841 1.00 84.06 96 VAL A C 1
ATOM 720 O O . VAL A 1 96 ? -0.843 11.996 -9.143 1.00 84.06 96 VAL A O 1
ATOM 723 N N . ASN A 1 97 ? -2.548 11.393 -7.814 1.00 82.31 97 ASN A N 1
ATOM 724 C CA . ASN A 1 97 ? -2.532 12.617 -7.023 1.00 82.31 97 ASN A CA 1
ATOM 725 C C . ASN A 1 97 ? -1.636 12.521 -5.802 1.00 82.31 97 ASN A C 1
ATOM 727 O O . ASN A 1 97 ? -1.041 13.518 -5.403 1.00 82.31 97 ASN A O 1
ATOM 731 N N . ARG A 1 98 ? -1.577 11.340 -5.188 1.00 85.75 98 ARG A N 1
ATOM 732 C CA . ARG A 1 98 ? -0.733 11.094 -4.028 1.00 85.75 98 ARG A CA 1
ATOM 733 C C . ARG A 1 98 ? -0.214 9.668 -4.048 1.00 85.75 98 ARG A C 1
ATOM 735 O O . ARG A 1 98 ? -0.955 8.740 -4.364 1.00 85.75 98 ARG A O 1
ATOM 742 N N . VAL A 1 99 ? 1.045 9.534 -3.673 1.00 86.38 99 VAL A N 1
ATOM 743 C CA . VAL A 1 99 ? 1.730 8.291 -3.358 1.00 86.38 99 VAL A CA 1
ATOM 744 C C . VAL A 1 99 ? 1.965 8.266 -1.856 1.00 86.38 99 VAL A C 1
ATOM 746 O O . VAL A 1 99 ? 2.430 9.253 -1.295 1.00 86.38 99 VAL A O 1
ATOM 749 N N . VAL A 1 100 ? 1.659 7.155 -1.200 1.00 86.50 100 VAL A N 1
ATOM 750 C CA . VAL A 1 100 ? 1.991 6.933 0.209 1.00 86.50 100 VAL A CA 1
ATOM 751 C C . VAL A 1 100 ? 2.978 5.792 0.325 1.00 86.50 100 VAL A C 1
ATOM 753 O O . VAL A 1 100 ? 2.756 4.724 -0.245 1.00 86.50 100 VAL A O 1
ATOM 756 N N . VAL A 1 101 ? 4.049 6.038 1.079 1.00 83.31 101 VAL A N 1
ATOM 757 C CA . VAL A 1 101 ? 5.103 5.064 1.371 1.00 83.31 101 VAL A CA 1
ATOM 758 C C . VAL A 1 101 ? 5.192 4.853 2.875 1.00 83.31 101 VAL A C 1
ATOM 760 O O . VAL A 1 101 ? 5.426 5.797 3.635 1.00 83.31 101 VAL A O 1
ATOM 763 N N . TYR A 1 102 ? 5.062 3.596 3.296 1.00 83.25 102 TYR A N 1
ATOM 764 C CA . TYR A 1 102 ? 5.312 3.176 4.672 1.00 83.25 102 TYR A CA 1
ATOM 765 C C . TYR A 1 102 ? 6.808 2.949 4.846 1.00 83.25 102 TYR A C 1
ATOM 767 O O . TYR A 1 102 ? 7.376 1.947 4.409 1.00 83.25 102 TYR A O 1
ATOM 775 N N . LYS A 1 103 ? 7.468 3.933 5.453 1.00 81.12 103 LYS A N 1
ATOM 776 C CA . LYS A 1 103 ? 8.917 3.981 5.586 1.00 81.12 103 LYS A CA 1
ATOM 777 C C . LYS A 1 103 ? 9.365 3.533 6.961 1.00 81.12 103 LYS A C 1
ATOM 779 O O . LYS A 1 103 ? 9.195 4.240 7.951 1.00 81.12 103 LYS A O 1
ATOM 784 N N . THR A 1 104 ? 10.094 2.436 6.987 1.00 74.62 104 THR A N 1
ATOM 785 C CA . THR A 1 104 ? 10.914 2.022 8.128 1.00 74.62 104 THR A CA 1
ATOM 786 C C . THR A 1 104 ? 12.285 2.739 8.094 1.00 74.62 104 THR A C 1
ATOM 788 O O . THR A 1 104 ? 12.652 3.429 9.044 1.00 74.62 104 THR A O 1
ATOM 791 N N . SER A 1 105 ? 13.035 2.675 6.979 1.00 70.56 105 SER A N 1
ATOM 792 C CA . SER A 1 105 ? 14.241 3.484 6.695 1.00 70.56 105 SER A CA 1
ATOM 793 C C . SER A 1 105 ? 14.638 3.466 5.239 1.00 70.56 105 SER A C 1
ATOM 795 O O . SER A 1 105 ? 14.161 2.624 4.505 1.00 70.56 105 SER A O 1
ATOM 797 N N . CYS A 1 106 ? 15.615 4.290 4.862 1.00 75.44 106 CYS A N 1
ATOM 798 C CA . CYS A 1 106 ? 16.273 4.258 3.560 1.00 75.44 106 CYS A CA 1
ATOM 799 C C . CYS A 1 106 ? 17.717 4.778 3.636 1.00 75.44 106 CYS A C 1
ATOM 801 O O . CYS A 1 106 ? 18.122 5.323 4.665 1.00 75.44 106 CYS A O 1
ATOM 803 N N . SER A 1 107 ? 18.466 4.674 2.532 1.00 76.25 107 SER A N 1
ATOM 804 C CA . SER A 1 107 ? 19.741 5.384 2.362 1.00 76.25 107 SER A CA 1
ATOM 805 C C . SER A 1 107 ? 19.550 6.914 2.328 1.00 76.25 107 SER A C 1
ATOM 807 O O . SER A 1 107 ? 18.445 7.383 2.028 1.00 76.25 107 SER A O 1
ATOM 809 N N . PRO A 1 108 ? 20.602 7.718 2.582 1.00 80.75 108 PRO A N 1
ATOM 810 C CA . PRO A 1 108 ? 20.546 9.175 2.428 1.00 80.75 108 PRO A CA 1
ATOM 811 C C . PRO A 1 108 ? 20.148 9.624 1.015 1.00 80.75 108 PRO A C 1
ATOM 813 O O . PRO A 1 108 ? 19.409 10.592 0.854 1.00 80.75 108 PRO A O 1
ATOM 816 N N . GLU A 1 109 ? 20.596 8.909 -0.017 1.00 78.00 109 GLU A N 1
ATOM 817 C CA . GLU A 1 109 ? 20.275 9.183 -1.423 1.00 78.00 109 GLU A CA 1
ATOM 818 C C . GLU A 1 109 ? 18.777 9.041 -1.670 1.00 78.00 109 GLU A C 1
ATOM 820 O O . GLU A 1 109 ? 18.142 9.926 -2.238 1.00 78.00 109 GLU A O 1
ATOM 825 N N . THR A 1 110 ? 18.215 7.941 -1.179 1.00 79.69 110 THR A N 1
ATOM 826 C CA . THR A 1 110 ? 16.786 7.674 -1.249 1.00 79.69 110 THR A CA 1
ATOM 827 C C . THR A 1 110 ? 16.004 8.704 -0.443 1.00 79.69 110 THR A C 1
ATOM 829 O O . THR A 1 110 ? 14.996 9.208 -0.926 1.00 79.69 110 THR A O 1
ATOM 832 N N . GLN A 1 111 ? 16.476 9.066 0.755 1.00 84.44 111 GLN A N 1
ATOM 833 C CA . GLN A 1 111 ? 15.819 10.073 1.587 1.00 84.44 111 GLN A CA 1
ATOM 834 C C . GLN A 1 111 ? 15.690 11.401 0.836 1.00 84.44 111 GLN A C 1
ATOM 836 O O . GLN A 1 111 ? 14.607 11.974 0.829 1.00 84.44 111 GLN A O 1
ATOM 841 N N . ARG A 1 112 ? 16.739 11.833 0.119 1.00 87.06 112 ARG A N 1
ATOM 842 C CA . ARG A 1 112 ? 16.688 13.038 -0.727 1.00 87.06 112 ARG A CA 1
ATOM 843 C C . ARG A 1 112 ? 15.602 12.957 -1.804 1.00 87.06 112 ARG A C 1
ATOM 845 O O . ARG A 1 112 ? 14.937 13.957 -2.060 1.00 87.06 112 ARG A O 1
ATOM 852 N N . ILE A 1 113 ? 15.401 11.788 -2.415 1.00 86.81 113 ILE A N 1
ATOM 853 C CA . ILE A 1 113 ? 14.334 11.574 -3.406 1.00 86.81 113 ILE A CA 1
ATOM 854 C C . ILE A 1 113 ? 12.959 11.666 -2.736 1.00 86.81 113 ILE A C 1
ATOM 856 O O . ILE A 1 113 ? 12.087 12.386 -3.222 1.00 86.81 113 ILE A O 1
ATOM 860 N N . LEU A 1 114 ? 12.765 10.986 -1.602 1.00 87.69 114 LEU A N 1
ATOM 861 C CA . LEU A 1 114 ? 11.500 11.037 -0.865 1.00 87.69 114 LEU A CA 1
ATOM 862 C C . LEU A 1 114 ? 11.180 12.472 -0.416 1.00 87.69 114 LEU A C 1
ATOM 864 O O . LEU A 1 114 ? 10.051 12.931 -0.583 1.00 87.69 114 LEU A O 1
ATOM 868 N N . ASP A 1 115 ? 12.169 13.209 0.091 1.00 92.62 115 ASP A N 1
ATOM 869 C CA . ASP A 1 115 ? 12.011 14.607 0.505 1.00 92.62 115 ASP A CA 1
ATOM 870 C C . ASP A 1 115 ? 11.629 15.497 -0.679 1.00 92.62 115 ASP A C 1
ATOM 872 O O . ASP A 1 115 ? 10.717 16.317 -0.561 1.00 92.62 115 ASP A O 1
ATOM 876 N N . TYR A 1 116 ? 12.271 15.301 -1.836 1.00 94.88 116 TYR A N 1
ATOM 877 C CA . TYR A 1 116 ? 11.942 16.019 -3.065 1.00 94.88 116 TYR A CA 1
ATOM 878 C C . TYR A 1 116 ? 10.478 15.804 -3.473 1.00 94.88 116 TYR A C 1
ATOM 880 O O . TYR A 1 116 ? 9.747 16.777 -3.660 1.00 94.88 116 TYR A O 1
ATOM 888 N N . TYR A 1 117 ? 10.005 14.556 -3.558 1.00 91.50 117 TYR A N 1
ATOM 889 C CA . TYR A 1 117 ? 8.616 14.279 -3.951 1.00 91.50 117 TYR A CA 1
ATOM 890 C C . TYR A 1 117 ? 7.590 14.642 -2.876 1.00 91.50 117 TYR A C 1
ATOM 892 O O . TYR A 1 117 ? 6.442 14.947 -3.212 1.00 91.50 117 TYR A O 1
ATOM 900 N N . THR A 1 118 ? 7.998 14.660 -1.605 1.00 93.62 118 THR A N 1
ATOM 901 C CA . THR A 1 118 ? 7.173 15.173 -0.504 1.00 93.62 118 THR A CA 1
ATOM 902 C C . THR A 1 118 ? 6.976 16.679 -0.654 1.00 93.62 118 THR A C 1
ATOM 904 O O . THR A 1 118 ? 5.846 17.160 -0.620 1.00 93.62 118 THR A O 1
ATOM 907 N N . GLN A 1 119 ? 8.050 17.430 -0.924 1.00 97.38 119 GLN A N 1
ATOM 908 C CA . GLN A 1 119 ? 7.983 18.871 -1.199 1.00 97.38 119 GLN A CA 1
ATOM 909 C C . GLN A 1 119 ? 7.224 19.187 -2.496 1.00 97.38 119 GLN A C 1
ATOM 911 O O . GLN A 1 119 ? 6.485 20.167 -2.550 1.00 97.38 119 GLN A O 1
ATOM 916 N N . LYS A 1 120 ? 7.347 18.331 -3.522 1.00 94.62 120 LYS A N 1
ATOM 917 C CA . LYS A 1 120 ? 6.565 18.398 -4.774 1.00 94.62 120 LYS A CA 1
ATOM 918 C C . LYS A 1 120 ? 5.062 18.159 -4.540 1.00 94.62 120 LYS A C 1
ATOM 920 O O . LYS A 1 120 ? 4.263 18.433 -5.430 1.00 94.62 120 LYS A O 1
ATOM 925 N N . GLY A 1 121 ? 4.672 17.634 -3.375 1.00 89.19 121 GLY A N 1
ATOM 926 C CA . GLY A 1 121 ? 3.284 17.333 -3.015 1.00 89.19 121 GLY A CA 1
ATOM 927 C C . GLY A 1 121 ? 2.742 16.022 -3.592 1.00 89.19 121 GLY A C 1
ATOM 928 O O . GLY A 1 121 ? 1.549 15.760 -3.456 1.00 89.19 121 GLY A O 1
ATOM 929 N N . LEU A 1 122 ? 3.592 15.200 -4.221 1.00 84.75 122 LEU A N 1
ATOM 930 C CA . LEU A 1 122 ? 3.200 13.897 -4.765 1.00 84.75 122 LEU A CA 1
ATOM 931 C C . LEU A 1 122 ? 3.281 12.796 -3.705 1.00 84.75 122 LEU A C 1
ATOM 933 O O . LEU A 1 122 ? 2.462 11.886 -3.720 1.00 84.75 122 LEU A O 1
ATOM 937 N N . LEU A 1 123 ? 4.265 12.852 -2.807 1.00 86.12 123 LEU A N 1
ATOM 938 C CA . LEU A 1 123 ? 4.572 11.769 -1.876 1.00 86.12 123 LEU A CA 1
ATOM 939 C C . LEU A 1 123 ? 4.215 12.136 -0.430 1.00 86.12 123 LEU A C 1
ATOM 941 O O . LEU A 1 123 ? 4.501 13.233 0.037 1.00 86.12 123 LEU A O 1
ATOM 945 N N . GLU A 1 124 ? 3.643 11.187 0.298 1.00 86.94 124 GLU A N 1
ATOM 946 C CA . GLU A 1 124 ? 3.475 11.219 1.746 1.00 86.94 124 GLU A CA 1
ATOM 947 C C . GLU A 1 124 ? 4.224 10.027 2.356 1.00 86.94 124 GLU A C 1
ATOM 949 O O . GLU A 1 124 ? 4.039 8.875 1.961 1.00 86.94 124 GLU A O 1
ATOM 954 N N . VAL A 1 125 ? 5.106 10.306 3.314 1.00 85.56 125 VAL A N 1
ATOM 955 C CA . VAL A 1 125 ? 5.932 9.288 3.969 1.00 85.56 125 VAL A CA 1
ATOM 956 C C . VAL A 1 125 ? 5.387 9.024 5.367 1.00 85.56 125 VAL A C 1
ATOM 958 O O . VAL A 1 125 ? 5.455 9.894 6.234 1.00 85.56 125 VAL A O 1
ATOM 961 N N . ILE A 1 126 ? 4.895 7.808 5.600 1.00 84.50 126 ILE A N 1
ATOM 962 C CA . ILE A 1 126 ? 4.394 7.359 6.901 1.00 84.50 126 ILE A CA 1
ATOM 963 C C . ILE A 1 126 ? 5.506 6.587 7.617 1.00 84.50 126 ILE A C 1
ATOM 965 O O . ILE A 1 126 ? 5.948 5.558 7.104 1.00 84.50 126 ILE A O 1
ATOM 969 N N . PRO A 1 127 ? 5.990 7.035 8.790 1.00 86.38 127 PRO A N 1
ATOM 970 C CA . PRO A 1 127 ? 6.932 6.255 9.581 1.00 86.38 127 PRO A CA 1
ATOM 971 C C . PRO A 1 127 ? 6.324 4.907 9.983 1.00 86.38 127 PRO A C 1
ATOM 973 O O . PRO A 1 127 ? 5.261 4.857 10.595 1.00 86.38 127 PRO A O 1
ATOM 976 N N . TRP A 1 128 ? 7.020 3.818 9.675 1.00 83.50 128 TRP A N 1
ATOM 977 C CA . TRP A 1 128 ? 6.593 2.456 9.969 1.00 83.50 128 TRP A CA 1
ATOM 978 C C . TRP A 1 128 ? 7.625 1.783 10.871 1.00 83.50 128 TRP A C 1
ATOM 980 O O . TRP A 1 128 ? 8.679 1.352 10.422 1.00 83.50 128 TRP A O 1
ATOM 990 N N . SER A 1 129 ? 7.368 1.753 12.175 1.00 81.25 129 SER A N 1
ATOM 991 C CA . SER A 1 129 ? 8.348 1.353 13.198 1.00 81.25 129 SER A CA 1
ATOM 992 C C . SER A 1 129 ? 7.958 0.068 13.932 1.00 81.25 129 SER A C 1
ATOM 994 O O . SER A 1 129 ? 8.352 -0.152 15.076 1.00 81.25 129 SER A O 1
ATOM 996 N N . LEU A 1 130 ? 7.198 -0.802 13.263 1.00 76.50 130 LEU A N 1
ATOM 997 C CA . LEU A 1 130 ? 6.640 -2.021 13.849 1.00 76.50 130 LEU A CA 1
ATOM 998 C C . LEU A 1 130 ? 7.715 -2.986 14.383 1.00 76.50 130 LEU A C 1
ATOM 1000 O O . LEU A 1 130 ? 7.508 -3.649 15.396 1.00 76.50 130 LEU A O 1
ATOM 1004 N N . SER A 1 131 ? 8.901 -2.977 13.770 1.00 78.50 131 SER A N 1
ATOM 1005 C CA . SER A 1 131 ? 10.091 -3.728 14.199 1.00 78.50 131 SER A CA 1
ATOM 1006 C C . SER A 1 131 ? 10.572 -3.411 15.621 1.00 78.50 131 SER A C 1
ATOM 1008 O O . SER A 1 131 ? 11.376 -4.157 16.171 1.00 78.50 131 SER A O 1
ATOM 1010 N N . ARG A 1 132 ? 10.097 -2.318 16.234 1.00 80.94 132 ARG A N 1
ATOM 1011 C CA . ARG A 1 132 ? 10.377 -1.983 17.640 1.00 80.94 132 ARG A CA 1
ATOM 1012 C C . ARG A 1 132 ? 9.589 -2.836 18.630 1.00 80.94 132 ARG A C 1
ATOM 1014 O O . ARG A 1 132 ? 9.978 -2.909 19.790 1.00 80.94 132 ARG A O 1
ATOM 1021 N N . TYR A 1 133 ? 8.484 -3.427 18.185 1.00 80.12 133 TYR A N 1
ATOM 1022 C CA . TYR A 1 133 ? 7.527 -4.127 19.043 1.00 80.12 133 TYR A CA 1
ATOM 1023 C C . TYR A 1 133 ? 7.410 -5.611 18.728 1.00 80.12 133 TYR A C 1
ATOM 1025 O O . TYR A 1 133 ? 7.055 -6.390 19.605 1.00 80.12 133 TYR A O 1
ATOM 1033 N N . VAL A 1 134 ? 7.688 -5.995 17.484 1.00 81.75 134 VAL A N 1
ATOM 1034 C CA . VAL A 1 134 ? 7.601 -7.377 17.016 1.00 81.75 134 VAL A CA 1
ATOM 1035 C C . VAL A 1 134 ? 8.769 -7.674 16.091 1.00 81.75 134 VAL A C 1
ATOM 1037 O O . VAL A 1 134 ? 9.190 -6.820 15.305 1.00 81.75 134 VAL A O 1
ATOM 1040 N N . ASN A 1 135 ? 9.297 -8.894 16.167 1.00 86.44 135 ASN A N 1
ATOM 1041 C CA . ASN A 1 135 ? 10.349 -9.326 15.264 1.00 86.44 135 ASN A CA 1
ATOM 1042 C C . ASN A 1 135 ? 9.755 -9.571 13.868 1.00 86.44 135 ASN A C 1
ATOM 1044 O O . ASN A 1 135 ? 9.192 -10.628 13.587 1.00 86.44 135 ASN A O 1
ATOM 1048 N N . VAL A 1 136 ? 9.828 -8.575 12.988 1.00 84.38 136 VAL A N 1
ATOM 1049 C CA . VAL A 1 136 ? 9.303 -8.690 11.622 1.00 84.38 136 VAL A CA 1
ATOM 1050 C C . VAL A 1 136 ? 10.227 -9.533 10.745 1.00 84.38 136 VAL A C 1
ATOM 1052 O O . VAL A 1 136 ? 11.446 -9.366 10.752 1.00 84.38 136 VAL A O 1
ATOM 1055 N N . SER A 1 137 ? 9.639 -10.422 9.951 1.00 84.38 137 SER A N 1
ATOM 1056 C CA . SER A 1 137 ? 10.371 -11.223 8.976 1.00 84.38 137 SER A CA 1
ATOM 1057 C C . SER A 1 137 ? 10.834 -10.385 7.786 1.00 84.38 137 SER A C 1
ATOM 1059 O O . SER A 1 137 ? 10.165 -9.432 7.384 1.00 84.38 137 SER A O 1
ATOM 1061 N N . ARG A 1 138 ? 11.964 -10.793 7.197 1.00 83.19 138 ARG A N 1
ATOM 1062 C CA . ARG A 1 138 ? 12.462 -10.303 5.901 1.00 83.19 138 ARG A CA 1
ATOM 1063 C C . ARG A 1 138 ? 12.116 -11.209 4.715 1.00 83.19 138 ARG A C 1
ATOM 1065 O O . ARG A 1 138 ? 12.485 -10.905 3.587 1.00 83.19 138 ARG 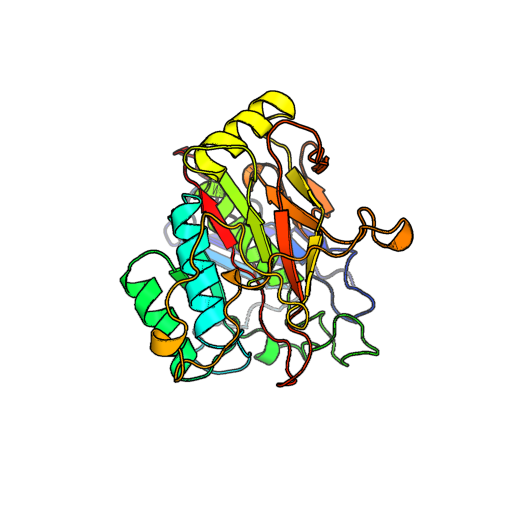A O 1
ATOM 1072 N N . GLY A 1 139 ? 11.461 -12.338 4.968 1.00 77.94 139 GLY A N 1
ATOM 1073 C CA . GLY A 1 139 ? 11.083 -13.334 3.970 1.00 77.94 139 GLY A CA 1
ATOM 1074 C C . GLY A 1 139 ? 9.572 -13.389 3.774 1.00 77.94 139 GLY A C 1
ATOM 1075 O O . GLY A 1 139 ? 8.800 -13.066 4.677 1.00 77.94 139 GLY A O 1
ATOM 1076 N N . TRP A 1 140 ? 9.147 -13.812 2.584 1.00 78.19 140 TRP A N 1
ATOM 1077 C CA . TRP A 1 140 ? 7.731 -14.058 2.288 1.00 78.19 140 TRP A CA 1
ATOM 1078 C C . TRP A 1 140 ? 7.218 -15.367 2.920 1.00 78.19 140 TRP A C 1
ATOM 1080 O O . TRP A 1 140 ? 6.015 -15.559 3.061 1.00 78.19 140 TRP A O 1
ATOM 1090 N N . LEU A 1 141 ? 8.128 -16.253 3.347 1.00 84.50 141 LEU A N 1
ATOM 1091 C CA . LEU A 1 141 ? 7.847 -17.435 4.166 1.00 84.50 141 LEU A CA 1
ATOM 1092 C C . LEU A 1 141 ? 8.836 -17.519 5.336 1.00 84.50 141 LEU A C 1
ATOM 1094 O O . LEU A 1 141 ? 9.967 -17.035 5.196 1.00 84.50 141 LEU A O 1
ATOM 1098 N N . PRO A 1 142 ? 8.466 -18.180 6.450 1.00 85.56 142 PRO A N 1
ATOM 1099 C CA . PRO A 1 142 ? 9.355 -18.363 7.598 1.00 85.56 142 PRO A CA 1
ATOM 1100 C C . PRO A 1 142 ? 10.703 -19.009 7.241 1.00 85.56 142 PRO A C 1
ATOM 1102 O O . PRO A 1 142 ? 11.729 -18.648 7.811 1.00 85.56 142 PRO A O 1
ATOM 1105 N N . GLU A 1 143 ? 10.718 -19.918 6.262 1.00 88.69 143 GLU A N 1
ATOM 1106 C CA . GLU A 1 143 ? 11.928 -20.597 5.774 1.00 88.69 143 GLU A CA 1
ATOM 1107 C C . GLU A 1 143 ? 12.878 -19.689 4.976 1.00 88.69 143 GLU A C 1
ATOM 1109 O O . GLU A 1 143 ? 14.088 -19.901 4.983 1.00 88.69 143 GLU A O 1
ATOM 1114 N N . HIS A 1 144 ? 12.353 -18.651 4.318 1.00 82.62 144 HIS A N 1
ATOM 1115 C CA . HIS A 1 144 ? 13.143 -17.689 3.539 1.00 82.62 144 HIS A CA 1
ATOM 1116 C C . HIS A 1 144 ? 13.561 -16.460 4.351 1.00 82.62 144 HIS A C 1
ATOM 1118 O O . HIS A 1 144 ? 14.415 -15.685 3.925 1.00 82.62 144 HIS A O 1
ATOM 1124 N N . GLY A 1 145 ? 12.958 -16.266 5.520 1.00 85.50 145 GLY A N 1
ATOM 1125 C CA . GLY A 1 145 ? 13.308 -15.212 6.453 1.00 85.50 145 GLY A CA 1
ATOM 1126 C C . GLY A 1 145 ? 12.598 -15.454 7.780 1.00 85.50 145 GLY A C 1
ATOM 1127 O O . GLY A 1 145 ? 11.378 -15.282 7.844 1.00 85.50 145 GLY A O 1
ATOM 1128 N N . PRO A 1 146 ? 13.316 -15.830 8.849 1.00 87.00 146 PRO A N 1
ATOM 1129 C CA . PRO A 1 146 ? 12.687 -16.029 10.142 1.00 87.00 146 PRO A CA 1
ATOM 1130 C C . PRO A 1 146 ? 12.129 -14.705 10.672 1.00 87.00 146 PRO A C 1
ATOM 1132 O O . PRO A 1 146 ? 12.614 -13.619 10.347 1.00 87.00 146 PRO A O 1
ATOM 1135 N N . GLY A 1 147 ? 11.097 -14.805 11.495 1.00 86.88 147 GLY A N 1
ATOM 1136 C CA . GLY A 1 147 ? 10.421 -13.679 12.122 1.00 86.88 147 GLY A CA 1
ATOM 1137 C C . GLY A 1 147 ? 9.068 -14.121 12.656 1.00 86.88 147 GLY A C 1
ATOM 1138 O O . GLY A 1 147 ? 8.615 -15.235 12.400 1.00 86.88 147 GLY A O 1
ATOM 1139 N N . GLU A 1 148 ? 8.425 -13.250 13.412 1.00 86.38 148 GLU A N 1
ATOM 1140 C CA . GLU A 1 148 ? 7.130 -13.513 14.027 1.00 86.38 148 GLU A CA 1
ATOM 1141 C C . GLU A 1 148 ? 5.983 -12.901 13.222 1.00 86.38 148 GLU A C 1
ATOM 1143 O O . GLU A 1 148 ? 4.877 -13.428 13.252 1.00 86.38 148 GLU A O 1
ATOM 1148 N N . LEU A 1 149 ? 6.237 -11.820 12.478 1.00 82.81 149 LEU A N 1
ATOM 1149 C CA . LEU A 1 149 ? 5.247 -11.153 11.633 1.00 82.81 149 LEU A CA 1
ATOM 1150 C C . LEU A 1 149 ? 5.693 -11.134 10.172 1.00 82.81 149 LEU A C 1
ATOM 1152 O O . LEU A 1 149 ? 6.844 -10.818 9.869 1.00 82.81 149 LEU A O 1
ATOM 1156 N N . HIS A 1 150 ? 4.758 -11.425 9.270 1.00 84.12 150 HIS A N 1
ATOM 1157 C CA . HIS A 1 150 ? 5.019 -11.524 7.839 1.00 84.12 150 HIS A CA 1
ATOM 1158 C C . HIS A 1 150 ? 5.641 -10.247 7.247 1.00 84.12 150 HIS A C 1
ATOM 1160 O O . HIS A 1 150 ? 5.066 -9.161 7.368 1.00 84.12 150 HIS A O 1
ATOM 1166 N N . TYR A 1 151 ? 6.789 -10.422 6.579 1.00 78.56 151 TYR A N 1
ATOM 1167 C CA . TYR A 1 151 ? 7.421 -9.499 5.627 1.00 78.56 151 TYR A CA 1
ATOM 1168 C C . TYR A 1 151 ? 7.272 -8.013 5.991 1.00 78.56 151 TYR A C 1
ATOM 1170 O O . TYR A 1 151 ? 6.450 -7.293 5.433 1.00 78.56 151 TYR A O 1
ATOM 1178 N N . PHE A 1 152 ? 8.028 -7.551 6.987 1.00 80.06 152 PHE A N 1
ATOM 1179 C CA . PHE A 1 152 ? 8.030 -6.152 7.458 1.00 80.06 152 PHE A CA 1
ATOM 1180 C C . PHE A 1 152 ? 6.702 -5.598 7.992 1.00 80.06 152 PHE A C 1
ATOM 1182 O O . PHE A 1 152 ? 6.562 -4.387 8.169 1.00 80.06 152 PHE A O 1
ATOM 1189 N N . GLY A 1 153 ? 5.720 -6.448 8.292 1.00 81.12 153 GLY A N 1
ATOM 1190 C CA . GLY A 1 153 ? 4.386 -5.959 8.648 1.00 81.12 153 GLY A CA 1
ATOM 1191 C C . GLY A 1 153 ? 3.631 -5.423 7.436 1.00 81.12 153 GLY A C 1
ATOM 1192 O O . GLY A 1 153 ? 2.877 -4.457 7.524 1.00 81.12 153 GLY A O 1
ATOM 1193 N N . GLN A 1 154 ? 3.829 -6.102 6.319 1.00 80.88 154 GLN A N 1
ATOM 1194 C CA . GLN A 1 154 ? 3.185 -5.921 5.034 1.00 80.88 154 GLN A CA 1
ATOM 1195 C C . GLN A 1 154 ? 1.650 -5.820 5.103 1.00 80.88 154 GLN A C 1
ATOM 1197 O O . GLN A 1 154 ? 1.026 -4.892 4.595 1.00 80.88 154 GLN A O 1
ATOM 1202 N N . ILE A 1 155 ? 1.013 -6.777 5.770 1.00 84.06 155 ILE A N 1
ATOM 1203 C CA . ILE A 1 155 ? -0.452 -6.836 5.834 1.00 84.06 155 ILE A CA 1
ATOM 1204 C C . ILE A 1 155 ? -1.022 -5.716 6.726 1.00 84.06 155 ILE A C 1
ATOM 1206 O O . ILE A 1 155 ? -1.960 -5.050 6.287 1.00 84.06 155 ILE A O 1
ATOM 1210 N N . PRO A 1 156 ? -0.474 -5.415 7.920 1.00 85.19 156 PRO A N 1
ATOM 1211 C CA . PRO A 1 156 ? -0.954 -4.278 8.704 1.00 85.19 156 PRO A CA 1
ATOM 1212 C C . PRO A 1 156 ? -0.833 -2.928 7.983 1.00 85.19 156 PRO A C 1
ATOM 1214 O O . PRO A 1 156 ? -1.795 -2.168 7.997 1.00 85.19 156 PRO A O 1
ATOM 1217 N N . ALA A 1 157 ? 0.276 -2.637 7.294 1.00 85.94 157 ALA A N 1
ATOM 1218 C CA . ALA A 1 157 ? 0.434 -1.356 6.591 1.00 85.94 157 ALA A CA 1
ATOM 1219 C C . ALA A 1 157 ? -0.532 -1.197 5.401 1.00 85.94 157 ALA A C 1
ATOM 1221 O O . ALA A 1 157 ? -1.074 -0.113 5.194 1.00 85.94 157 ALA A O 1
ATOM 1222 N N . LEU A 1 158 ? -0.837 -2.281 4.677 1.00 86.81 158 LEU A N 1
ATOM 1223 C CA . LEU A 1 158 ? -1.906 -2.298 3.667 1.00 86.81 158 LEU A CA 1
ATOM 1224 C C . LEU A 1 158 ? -3.258 -1.860 4.221 1.00 86.81 158 LEU A C 1
ATOM 1226 O O . LEU A 1 158 ? -3.996 -1.108 3.582 1.00 86.81 158 LEU A O 1
ATOM 1230 N N . ASN A 1 159 ? -3.595 -2.377 5.399 1.00 86.81 159 ASN A N 1
ATOM 1231 C CA . ASN A 1 159 ? -4.886 -2.132 6.018 1.00 86.81 159 ASN A CA 1
ATOM 1232 C C . ASN A 1 159 ? -4.919 -0.754 6.684 1.00 86.81 159 ASN A C 1
ATOM 1234 O O . ASN A 1 159 ? -5.907 -0.045 6.513 1.00 86.81 159 ASN A O 1
ATOM 1238 N N . ASP A 1 160 ? -3.832 -0.313 7.328 1.00 87.00 160 ASP A N 1
ATOM 1239 C CA . ASP A 1 160 ? -3.700 1.080 7.773 1.00 87.00 160 ASP A CA 1
ATOM 1240 C C . ASP A 1 160 ? -3.930 2.038 6.603 1.00 87.00 160 ASP A C 1
ATOM 1242 O O . ASP A 1 160 ? -4.719 2.969 6.726 1.00 87.00 160 ASP A O 1
ATOM 1246 N N . CYS A 1 161 ? -3.330 1.770 5.441 1.00 85.75 161 CYS A N 1
ATOM 1247 C CA . CYS A 1 161 ? -3.503 2.614 4.268 1.00 85.75 161 CYS A CA 1
ATOM 1248 C C . CYS A 1 161 ? -4.956 2.641 3.782 1.00 85.75 161 CYS A C 1
ATOM 1250 O O . CYS A 1 161 ? -5.540 3.711 3.586 1.00 85.75 161 CYS A O 1
ATOM 1252 N N . LEU A 1 162 ? -5.570 1.464 3.647 1.00 86.44 162 LEU A N 1
ATOM 1253 C CA . LEU A 1 162 ? -6.970 1.328 3.262 1.00 86.44 162 LEU A CA 1
ATOM 1254 C C . LEU A 1 162 ? -7.884 2.194 4.143 1.00 86.44 162 LEU A C 1
ATOM 1256 O O . LEU A 1 162 ? -8.689 2.962 3.617 1.00 86.44 162 LEU A O 1
ATOM 1260 N N . TYR A 1 163 ? -7.738 2.106 5.469 1.00 85.06 163 TYR A N 1
ATOM 1261 C CA . TYR A 1 163 ? -8.574 2.843 6.419 1.00 85.06 163 TYR A CA 1
ATOM 1262 C C . TYR A 1 163 ? -8.223 4.331 6.506 1.00 85.06 163 TYR A C 1
ATOM 1264 O O . TYR A 1 163 ? -9.128 5.169 6.510 1.00 85.06 163 TYR A O 1
ATOM 1272 N N . ARG A 1 164 ? -6.931 4.682 6.507 1.00 85.25 164 ARG A N 1
ATOM 1273 C CA . ARG A 1 164 ? -6.432 6.067 6.571 1.00 85.25 164 ARG A CA 1
ATOM 1274 C C . ARG A 1 164 ? -6.995 6.931 5.448 1.00 85.25 164 ARG A C 1
ATOM 1276 O O . ARG A 1 164 ? -7.332 8.097 5.670 1.00 85.25 164 ARG A O 1
ATOM 1283 N N . TYR A 1 165 ? -7.141 6.353 4.258 1.00 83.00 165 TYR A N 1
ATOM 1284 C CA . TYR A 1 165 ? -7.597 7.067 3.066 1.00 83.00 165 TYR A CA 1
ATOM 1285 C C . TYR A 1 165 ? -8.995 6.663 2.593 1.00 83.00 165 TYR A C 1
ATOM 1287 O O . TYR A 1 165 ? -9.448 7.150 1.555 1.00 83.00 165 TYR A O 1
ATOM 1295 N N . MET A 1 166 ? -9.720 5.858 3.377 1.00 84.62 166 MET A N 1
ATOM 1296 C CA . MET A 1 166 ? -11.063 5.368 3.046 1.00 84.62 166 MET A CA 1
ATOM 1297 C C . MET A 1 166 ? -12.041 6.478 2.652 1.00 84.62 166 MET A C 1
ATOM 1299 O O . MET A 1 166 ? -12.842 6.309 1.737 1.00 84.62 166 MET A O 1
ATOM 1303 N N . TYR A 1 167 ? -11.962 7.626 3.324 1.00 83.69 167 TYR A N 1
ATOM 1304 C CA . TYR A 1 167 ? -12.820 8.785 3.060 1.00 83.69 167 TYR A CA 1
ATOM 1305 C C . TYR A 1 167 ? -12.091 9.945 2.376 1.00 83.69 167 TYR A C 1
ATOM 1307 O O . TYR A 1 167 ? -12.665 11.018 2.211 1.00 83.69 167 TYR A O 1
ATOM 1315 N N . GLN A 1 168 ? -10.836 9.742 1.974 1.00 82.75 168 GLN A N 1
ATOM 1316 C CA . GLN A 1 168 ? -10.030 10.753 1.282 1.00 82.75 168 GLN A CA 1
ATOM 1317 C C . GLN A 1 168 ? -9.896 10.460 -0.216 1.00 82.75 168 GLN A C 1
ATOM 1319 O O . GLN A 1 168 ? -9.644 11.375 -1.000 1.00 82.75 168 GLN A O 1
ATOM 1324 N N . SER A 1 169 ? -10.109 9.204 -0.618 1.00 82.88 169 SER A N 1
ATOM 1325 C CA . SER A 1 169 ? -9.802 8.724 -1.962 1.00 82.88 169 SER A CA 1
ATOM 1326 C C . SER A 1 169 ? -10.926 7.862 -2.524 1.00 82.88 169 SER A C 1
ATOM 1328 O O . SER A 1 169 ? -11.520 7.058 -1.809 1.00 82.88 169 SER A O 1
ATOM 1330 N N . ARG A 1 170 ? -11.214 8.008 -3.825 1.00 84.38 170 ARG A N 1
ATOM 1331 C CA . ARG A 1 170 ? -12.196 7.152 -4.516 1.00 84.38 170 ARG A CA 1
ATOM 1332 C C . ARG A 1 170 ? -11.599 5.800 -4.870 1.00 84.38 170 ARG A C 1
ATOM 1334 O O . ARG A 1 170 ? -12.280 4.788 -4.760 1.00 84.38 170 ARG A O 1
ATOM 1341 N N . TYR A 1 171 ? -10.334 5.809 -5.277 1.00 86.94 171 TYR A N 1
ATOM 1342 C CA . TYR A 1 171 ? -9.583 4.612 -5.611 1.00 86.94 171 TYR A CA 1
ATOM 1343 C C . TYR A 1 171 ? -8.266 4.580 -4.849 1.00 86.94 171 TYR A C 1
ATOM 1345 O O . TYR A 1 171 ? -7.624 5.617 -4.656 1.00 86.94 171 TYR A O 1
ATOM 1353 N N . VAL A 1 172 ? -7.884 3.375 -4.447 1.00 88.88 172 VAL A N 1
ATOM 1354 C CA . VAL A 1 172 ? -6.621 3.054 -3.788 1.00 88.88 172 VAL A CA 1
ATOM 1355 C C . VAL A 1 172 ? -6.005 1.891 -4.550 1.00 88.88 172 VAL A C 1
ATOM 1357 O O . VAL A 1 172 ? -6.594 0.810 -4.592 1.00 88.88 172 VAL A O 1
ATOM 1360 N N . ALA A 1 173 ? -4.848 2.107 -5.174 1.00 87.75 173 ALA A N 1
ATOM 1361 C CA . ALA A 1 173 ? -4.060 1.006 -5.718 1.00 87.75 173 ALA A CA 1
ATOM 1362 C C . ALA A 1 173 ? -3.094 0.484 -4.662 1.00 87.75 173 ALA A C 1
ATOM 1364 O O . ALA A 1 173 ? -2.422 1.270 -3.998 1.00 87.75 173 ALA A O 1
ATOM 1365 N N . LEU A 1 174 ? -3.028 -0.836 -4.532 1.00 84.12 174 LEU A N 1
ATOM 1366 C CA . LEU A 1 174 ? -2.174 -1.531 -3.582 1.00 84.12 174 LEU A CA 1
ATOM 1367 C C . LEU A 1 174 ? -1.223 -2.420 -4.384 1.00 84.12 174 LEU A C 1
ATOM 1369 O O . LEU A 1 174 ? -1.567 -3.559 -4.690 1.00 84.12 174 LEU A O 1
ATOM 1373 N N . HIS A 1 175 ? -0.058 -1.885 -4.756 1.00 75.00 175 HIS A N 1
ATOM 1374 C CA . HIS A 1 175 ? 1.004 -2.592 -5.482 1.00 75.00 175 HIS A CA 1
ATOM 1375 C C . HIS A 1 175 ? 2.411 -2.239 -4.967 1.00 75.00 175 HIS A C 1
ATOM 1377 O O . HIS A 1 175 ? 2.601 -1.229 -4.279 1.00 75.00 175 HIS A O 1
ATOM 1383 N N . ASP A 1 176 ? 3.403 -3.063 -5.300 1.00 75.69 176 ASP A N 1
ATOM 1384 C CA . ASP A 1 176 ? 4.784 -2.845 -4.874 1.00 75.69 176 ASP A CA 1
ATOM 1385 C C . ASP A 1 176 ? 5.467 -1.784 -5.768 1.00 75.69 176 ASP A C 1
ATOM 1387 O O . ASP A 1 176 ? 4.931 -1.346 -6.787 1.00 75.69 176 ASP A O 1
ATOM 1391 N N . ILE A 1 177 ? 6.626 -1.272 -5.353 1.00 72.12 177 ILE A N 1
ATOM 1392 C CA . ILE A 1 177 ? 7.300 -0.132 -6.012 1.00 72.12 177 ILE A CA 1
ATOM 1393 C C . ILE A 1 177 ? 7.984 -0.488 -7.336 1.00 72.12 177 ILE A C 1
ATOM 1395 O O . ILE A 1 177 ? 8.156 0.354 -8.222 1.00 72.12 177 ILE A O 1
ATOM 1399 N N . ASP A 1 178 ? 8.379 -1.744 -7.455 1.00 70.19 178 ASP A N 1
ATOM 1400 C CA . ASP A 1 178 ? 8.904 -2.390 -8.651 1.00 70.19 178 ASP A CA 1
ATOM 1401 C C . ASP A 1 178 ? 7.788 -2.866 -9.593 1.00 70.19 178 ASP A C 1
ATOM 1403 O O . ASP A 1 178 ? 8.062 -3.549 -10.582 1.00 70.19 178 ASP A O 1
ATOM 1407 N N . GLU A 1 179 ? 6.544 -2.475 -9.302 1.00 75.00 179 GLU A N 1
ATOM 1408 C CA . GLU A 1 179 ? 5.352 -2.868 -10.031 1.00 75.00 179 GLU A CA 1
ATOM 1409 C C . GLU A 1 179 ? 4.573 -1.640 -10.502 1.00 75.00 179 GLU A C 1
ATOM 1411 O O . GLU A 1 179 ? 4.329 -0.698 -9.748 1.00 75.00 179 GLU A O 1
ATOM 1416 N N . LEU A 1 180 ? 4.156 -1.636 -11.767 1.00 76.06 180 LEU A N 1
ATOM 1417 C CA . LEU A 1 180 ? 3.327 -0.570 -12.333 1.00 76.06 180 LEU A CA 1
ATOM 1418 C C . LEU A 1 180 ? 2.146 -1.172 -13.073 1.00 76.06 180 LEU A C 1
ATOM 1420 O O . LEU A 1 180 ? 2.341 -2.035 -13.911 1.00 76.06 180 LEU A O 1
ATOM 1424 N N . ILE A 1 181 ? 0.938 -0.677 -12.818 1.00 77.75 181 ILE A N 1
ATOM 1425 C CA . ILE A 1 181 ? -0.291 -1.054 -13.529 1.00 77.75 181 ILE A CA 1
ATOM 1426 C C . ILE A 1 181 ? -0.459 -0.092 -14.725 1.00 77.75 181 ILE A C 1
ATOM 1428 O O . ILE A 1 181 ? -0.896 1.043 -14.565 1.00 77.75 181 ILE A O 1
ATOM 1432 N N . LEU A 1 182 ? -0.080 -0.507 -15.936 1.00 76.56 182 LEU A N 1
ATOM 1433 C CA . LEU A 1 182 ? -0.000 0.347 -17.135 1.00 76.56 182 LEU A CA 1
ATOM 1434 C C . LEU A 1 182 ? -0.977 -0.089 -18.233 1.00 76.56 182 LEU A C 1
ATOM 1436 O O . LEU A 1 182 ? -0.835 -1.193 -18.749 1.00 76.56 182 LEU A O 1
ATOM 1440 N N . PRO A 1 183 ? -1.903 0.743 -18.721 1.00 68.88 183 PRO A N 1
ATOM 1441 C CA . PRO A 1 183 ? -2.727 0.387 -19.846 1.00 68.88 183 PRO A CA 1
ATOM 1442 C C . PRO A 1 183 ? -2.017 0.589 -21.170 1.00 68.88 183 PRO A C 1
ATOM 1444 O O . PRO A 1 183 ? -1.456 1.643 -21.447 1.00 68.88 183 PRO A O 1
ATOM 1447 N N . GLN A 1 184 ? -2.059 -0.440 -22.014 1.00 61.50 184 GLN A N 1
ATOM 1448 C CA . GLN A 1 184 ? -1.343 -0.416 -23.291 1.00 61.50 184 GLN A CA 1
ATOM 1449 C C . GLN A 1 184 ? -2.133 0.248 -24.431 1.00 61.50 184 GLN A C 1
ATOM 1451 O O . GLN A 1 184 ? -1.534 0.683 -25.407 1.00 61.50 184 GLN A O 1
ATOM 1456 N N . LYS A 1 185 ? -3.472 0.290 -24.358 1.00 56.88 185 LYS A N 1
ATOM 1457 C CA . LYS A 1 185 ? -4.333 0.709 -25.486 1.00 56.88 185 LYS A CA 1
ATOM 1458 C C . LYS A 1 185 ? -5.069 2.036 -25.276 1.00 56.88 185 LYS A C 1
ATOM 1460 O O . LYS A 1 185 ? -5.614 2.573 -26.236 1.00 56.88 185 LYS A O 1
ATOM 1465 N N . VAL A 1 186 ? -5.084 2.581 -24.056 1.00 54.75 186 VAL A N 1
ATOM 1466 C CA . VAL A 1 186 ? -5.748 3.862 -23.758 1.00 54.75 186 VAL A CA 1
ATOM 1467 C C . VAL A 1 186 ? -4.760 4.998 -24.032 1.00 54.75 186 VAL A C 1
ATOM 1469 O O . VAL A 1 186 ? -3.731 5.113 -23.375 1.00 54.75 186 VAL A O 1
ATOM 1472 N N . ILE A 1 187 ? -5.049 5.800 -25.060 1.00 53.22 187 ILE A N 1
ATOM 1473 C CA . ILE A 1 187 ? -4.092 6.707 -25.724 1.00 53.22 187 ILE A CA 1
ATOM 1474 C C . ILE A 1 187 ? -4.005 8.082 -25.021 1.00 53.22 187 ILE A C 1
ATOM 1476 O O . ILE A 1 187 ? -3.158 8.909 -25.354 1.00 53.22 187 ILE A O 1
ATOM 1480 N N . ARG A 1 188 ? -4.864 8.361 -24.032 1.00 49.69 188 ARG A N 1
ATOM 1481 C CA . ARG A 1 188 ? -4.877 9.618 -23.271 1.00 49.69 188 ARG A CA 1
ATOM 1482 C C . ARG A 1 188 ? -5.110 9.304 -21.792 1.00 49.69 188 ARG A C 1
ATOM 1484 O O . ARG A 1 188 ? -6.044 8.600 -21.471 1.00 49.69 188 ARG A O 1
ATOM 1491 N N . TYR A 1 189 ? -4.197 9.751 -20.931 1.00 51.72 189 TYR A N 1
ATOM 1492 C CA . TYR A 1 189 ? -4.235 9.745 -19.455 1.00 51.72 189 TYR A CA 1
ATOM 1493 C C . TYR A 1 189 ? -4.965 8.581 -18.754 1.00 51.72 189 TYR A C 1
ATOM 1495 O O . TYR A 1 189 ? -6.181 8.454 -18.671 1.00 51.72 189 TYR A O 1
ATOM 1503 N N . VAL A 1 190 ? -4.143 7.752 -18.140 1.00 69.81 190 VAL A N 1
ATOM 1504 C CA . VAL A 1 190 ? -4.306 6.307 -18.135 1.00 69.81 190 VAL A CA 1
AT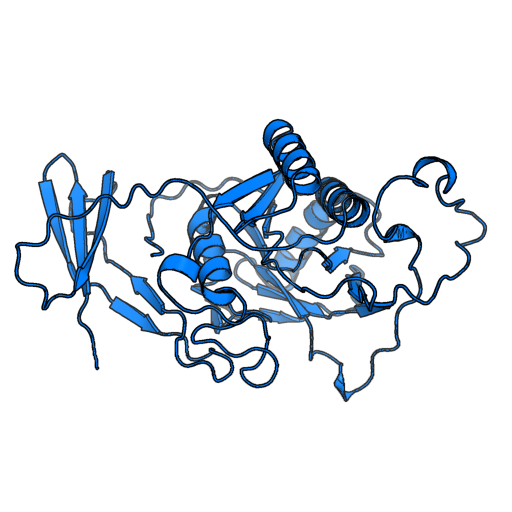OM 1505 C C . VAL A 1 190 ? -5.320 5.770 -17.110 1.00 69.81 190 VAL A C 1
ATOM 1507 O O . VAL A 1 190 ? -6.230 5.038 -17.495 1.00 69.81 190 VAL A O 1
ATOM 1510 N N . TRP A 1 191 ? -5.202 6.100 -15.815 1.00 78.31 191 TRP A N 1
ATOM 1511 C CA . TRP A 1 191 ? -6.123 5.558 -14.798 1.00 78.31 191 TRP A CA 1
ATOM 1512 C C . TRP A 1 191 ? -7.371 6.414 -14.618 1.00 78.31 191 TRP A C 1
ATOM 1514 O O . TRP A 1 191 ? -8.425 5.895 -14.256 1.00 78.31 191 TRP A O 1
ATOM 1524 N N . VAL A 1 192 ? -7.264 7.715 -14.896 1.00 75.56 192 VAL A N 1
ATOM 1525 C CA . VAL A 1 192 ? -8.384 8.661 -14.807 1.00 75.56 192 VAL A CA 1
ATOM 1526 C C . VAL A 1 192 ? -9.515 8.266 -15.757 1.00 75.56 192 VAL A C 1
ATOM 1528 O O . VAL A 1 192 ? -10.678 8.379 -15.382 1.00 75.56 192 VAL A O 1
ATOM 1531 N N . GLU A 1 193 ? -9.189 7.757 -16.947 1.00 77.44 193 GLU A N 1
ATOM 1532 C CA . GLU A 1 193 ? -10.178 7.246 -17.901 1.00 77.44 193 GLU A CA 1
ATOM 1533 C C . GLU A 1 193 ? -10.523 5.769 -17.654 1.00 77.44 193 GLU A C 1
ATOM 1535 O O . GLU A 1 193 ? -11.689 5.385 -17.745 1.00 77.44 193 GLU A O 1
ATOM 1540 N N . LEU A 1 194 ? -9.542 4.938 -17.279 1.00 79.38 194 LEU A N 1
ATOM 1541 C CA . LEU A 1 194 ? -9.753 3.507 -17.042 1.00 79.38 194 LEU A CA 1
ATOM 1542 C C . LEU A 1 194 ? -10.710 3.224 -15.882 1.00 79.38 194 LEU A C 1
ATOM 1544 O O . LEU A 1 194 ? -11.659 2.458 -16.031 1.00 79.38 194 LEU A O 1
ATOM 1548 N N . LEU A 1 195 ? -10.465 3.795 -14.704 1.00 84.38 195 LEU A N 1
ATOM 1549 C CA . LEU A 1 195 ? -11.191 3.383 -13.503 1.00 84.38 195 LEU A CA 1
ATOM 1550 C C . LEU A 1 195 ? -12.703 3.653 -13.580 1.00 84.38 195 LEU A C 1
ATOM 1552 O O . LEU A 1 195 ? -13.461 2.767 -13.184 1.00 84.38 195 LEU A O 1
ATOM 1556 N N . PRO A 1 196 ? -13.180 4.778 -14.154 1.00 85.06 196 PRO A N 1
ATOM 1557 C CA . PRO A 1 196 ? -14.599 4.953 -14.461 1.00 85.06 196 PRO A CA 1
ATOM 1558 C C . PRO A 1 196 ? -15.175 3.888 -15.406 1.00 85.06 196 PRO A C 1
ATOM 1560 O O . PRO A 1 196 ? -16.321 3.480 -15.225 1.00 85.06 196 PRO A O 1
ATOM 1563 N N . LEU A 1 197 ? -14.406 3.412 -16.394 1.00 84.06 197 LEU A N 1
ATOM 1564 C CA . LEU A 1 197 ? -14.846 2.335 -17.290 1.00 84.06 197 LEU A CA 1
ATOM 1565 C C . LEU A 1 197 ? -14.979 1.006 -16.541 1.00 84.06 197 LEU A C 1
ATOM 1567 O O . LEU A 1 197 ? -15.983 0.316 -16.714 1.00 84.06 197 LEU A O 1
ATOM 1571 N N . LEU A 1 198 ? -14.016 0.673 -15.672 1.00 84.88 198 LEU A N 1
ATOM 1572 C CA . LEU A 1 198 ? -14.107 -0.522 -14.824 1.00 84.88 198 LEU A CA 1
ATOM 1573 C C . LEU A 1 198 ? -15.298 -0.433 -13.871 1.00 84.88 198 LEU A C 1
ATOM 1575 O O . LEU A 1 198 ? -16.029 -1.405 -13.713 1.00 84.88 198 LEU A O 1
ATOM 1579 N N . GLU A 1 199 ? -15.533 0.736 -13.282 1.00 88.50 199 GLU A N 1
ATOM 1580 C CA . GLU A 1 199 ? -16.691 0.977 -12.423 1.00 88.50 199 GLU A CA 1
ATOM 1581 C C . GLU A 1 199 ? -18.009 0.806 -13.181 1.00 88.50 199 GLU A C 1
ATOM 1583 O O . GLU A 1 199 ? -18.921 0.159 -12.667 1.00 88.50 199 GLU A O 1
ATOM 1588 N N . ASN A 1 200 ? -18.108 1.311 -14.409 1.00 89.19 200 ASN A N 1
ATOM 1589 C CA . ASN A 1 200 ? -19.304 1.134 -15.228 1.00 89.19 200 ASN A CA 1
ATOM 1590 C C . ASN A 1 200 ? -19.522 -0.333 -15.634 1.00 89.19 200 ASN A C 1
ATOM 1592 O O . ASN A 1 200 ? -20.656 -0.802 -15.684 1.00 89.19 200 ASN A O 1
ATOM 1596 N N . GLN A 1 201 ? -18.445 -1.066 -15.918 1.00 88.38 201 GLN A N 1
ATOM 1597 C CA . GLN A 1 201 ? -18.525 -2.451 -16.378 1.00 88.38 201 GLN A CA 1
ATOM 1598 C C . GLN A 1 201 ? -18.752 -3.456 -15.240 1.00 88.38 201 GLN A C 1
ATOM 1600 O O . GLN A 1 201 ? -19.502 -4.416 -15.401 1.00 88.38 201 GLN A O 1
ATOM 1605 N N . TYR A 1 202 ? -18.088 -3.264 -14.101 1.00 89.88 202 TYR A N 1
ATOM 1606 C CA . TYR A 1 202 ? -18.031 -4.240 -13.010 1.00 89.88 202 TYR A CA 1
ATOM 1607 C C . TYR A 1 202 ? -18.718 -3.763 -11.720 1.00 89.88 202 TYR A C 1
ATOM 1609 O O . TYR A 1 202 ? -19.024 -4.595 -10.861 1.00 89.88 202 TYR A O 1
ATOM 1617 N N . GLY A 1 203 ? -18.981 -2.460 -11.582 1.00 89.75 203 GLY A N 1
ATOM 1618 C CA . GLY A 1 203 ? -19.659 -1.831 -10.446 1.00 89.75 203 GLY A CA 1
ATOM 1619 C C . GLY A 1 203 ? -18.741 -0.990 -9.544 1.00 89.75 203 GLY A C 1
ATOM 1620 O O . GLY A 1 203 ? -17.607 -1.360 -9.260 1.00 89.75 203 GLY A O 1
ATOM 1621 N N . ALA A 1 204 ? -19.274 0.114 -9.006 1.00 85.56 204 ALA A N 1
ATOM 1622 C CA . ALA A 1 204 ? -18.546 1.115 -8.203 1.00 85.56 204 ALA A CA 1
ATOM 1623 C C . ALA A 1 204 ? -17.970 0.625 -6.866 1.00 85.56 204 ALA A C 1
ATOM 1625 O O . ALA A 1 204 ? -17.040 1.218 -6.319 1.00 85.56 204 ALA A O 1
ATOM 1626 N N . ASN A 1 205 ? -18.525 -0.457 -6.324 1.00 89.06 205 ASN A N 1
ATOM 1627 C CA . ASN A 1 205 ? -18.148 -1.017 -5.026 1.00 89.06 205 ASN A CA 1
ATOM 1628 C C . ASN A 1 205 ? -17.427 -2.363 -5.188 1.00 89.06 205 ASN A C 1
ATOM 1630 O O . ASN A 1 205 ? -17.617 -3.280 -4.385 1.00 89.06 205 ASN A O 1
ATOM 1634 N N . LYS A 1 206 ? -16.631 -2.488 -6.254 1.00 88.69 206 LYS A N 1
ATOM 1635 C CA . LYS A 1 206 ? -15.795 -3.654 -6.523 1.00 88.69 206 LYS A CA 1
ATOM 1636 C C . LYS A 1 206 ? -14.310 -3.363 -6.371 1.00 88.69 206 LYS A C 1
ATOM 1638 O O . LYS A 1 206 ? -13.837 -2.230 -6.419 1.00 88.69 206 LYS A O 1
ATOM 1643 N N . CYS A 1 207 ? -13.593 -4.456 -6.172 1.00 90.19 207 CYS A N 1
ATOM 1644 C CA . CYS A 1 207 ? -12.149 -4.554 -6.256 1.00 90.19 207 CYS A CA 1
ATOM 1645 C C . CYS A 1 207 ? -11.761 -5.023 -7.672 1.00 90.19 207 CYS A C 1
ATOM 1647 O O . CYS A 1 207 ? -12.404 -5.923 -8.215 1.00 90.19 207 CYS A O 1
ATOM 1649 N N . TYR A 1 208 ? -10.726 -4.439 -8.270 1.00 88.81 208 TYR A N 1
ATOM 1650 C CA . TYR A 1 208 ? -10.224 -4.804 -9.599 1.00 88.81 208 TYR A CA 1
ATOM 1651 C C . TYR A 1 208 ? -8.882 -5.510 -9.459 1.00 88.81 208 TYR A C 1
ATOM 1653 O O . TYR A 1 208 ? -7.963 -4.939 -8.877 1.00 88.81 208 TYR A O 1
ATOM 1661 N N . MET A 1 209 ? -8.781 -6.740 -9.964 1.00 89.00 209 MET A N 1
ATOM 1662 C CA . MET A 1 209 ? -7.569 -7.561 -9.906 1.00 89.00 209 MET A CA 1
ATOM 1663 C C . MET A 1 209 ? -6.851 -7.530 -11.252 1.00 89.00 209 MET A C 1
ATOM 1665 O O . MET A 1 209 ? -7.439 -7.864 -12.285 1.00 89.00 209 MET A O 1
ATOM 1669 N N . PHE A 1 210 ? -5.581 -7.139 -11.213 1.00 84.00 210 PHE A N 1
ATOM 1670 C CA . PHE A 1 210 ? -4.713 -6.991 -12.372 1.00 84.00 210 PHE A CA 1
ATOM 1671 C C . PHE A 1 210 ? -3.613 -8.035 -12.306 1.00 84.00 210 PHE A C 1
ATOM 1673 O O . PHE A 1 210 ? -2.784 -8.012 -11.396 1.00 84.00 210 PHE A O 1
ATOM 1680 N N . GLU A 1 211 ? -3.641 -8.957 -13.261 1.00 83.25 211 GLU A N 1
ATOM 1681 C CA . GLU A 1 211 ? -2.665 -10.031 -13.348 1.00 83.25 211 GLU A CA 1
ATOM 1682 C C . GLU A 1 211 ? -1.267 -9.491 -13.651 1.00 83.25 211 GLU A C 1
ATOM 1684 O O . GLU A 1 211 ? -1.094 -8.584 -14.467 1.00 83.25 211 GLU A O 1
ATOM 1689 N N . ASN A 1 212 ? -0.280 -10.070 -12.978 1.00 75.69 212 ASN A N 1
ATOM 1690 C CA . ASN A 1 212 ? 1.116 -9.705 -13.094 1.00 75.69 212 ASN A CA 1
ATOM 1691 C C . ASN A 1 212 ? 1.732 -10.189 -14.420 1.00 75.69 212 ASN A C 1
ATOM 1693 O O . ASN A 1 212 ? 1.501 -11.325 -14.832 1.00 75.69 212 ASN A O 1
ATOM 1697 N N . ASN A 1 213 ? 2.550 -9.344 -15.056 1.00 77.25 213 ASN A N 1
ATOM 1698 C CA . ASN A 1 213 ? 3.462 -9.725 -16.128 1.00 77.25 213 ASN A CA 1
ATOM 1699 C C . ASN A 1 213 ? 4.912 -9.410 -15.724 1.00 77.25 213 ASN A C 1
ATOM 1701 O O . ASN A 1 213 ? 5.229 -8.325 -15.237 1.00 77.25 213 ASN A O 1
ATOM 1705 N N . VAL A 1 214 ? 5.818 -10.342 -15.997 1.00 76.88 214 VAL A N 1
ATOM 1706 C CA . VAL A 1 214 ? 7.228 -10.211 -15.628 1.00 76.88 214 VAL A CA 1
ATOM 1707 C C . VAL A 1 214 ? 8.048 -9.612 -16.769 1.00 76.88 214 VAL A C 1
ATOM 1709 O O . VAL A 1 214 ? 7.978 -10.080 -17.905 1.00 76.88 214 VAL A O 1
ATOM 1712 N N . PHE A 1 215 ? 8.870 -8.615 -16.440 1.00 78.81 215 PHE A N 1
ATOM 1713 C CA . PHE A 1 215 ? 9.816 -7.962 -17.344 1.00 78.81 215 PHE A CA 1
ATOM 1714 C C . PHE A 1 215 ? 11.231 -8.057 -16.761 1.00 78.81 215 PHE A C 1
ATOM 1716 O O . PHE A 1 215 ? 11.584 -7.297 -15.852 1.00 78.81 215 PHE A O 1
ATOM 1723 N N . PRO A 1 216 ? 12.050 -9.018 -17.214 1.00 74.88 216 PRO A N 1
ATOM 1724 C CA . PRO A 1 216 ? 13.313 -9.313 -16.568 1.00 74.88 216 PRO A CA 1
ATOM 1725 C C . PRO A 1 216 ? 14.405 -8.316 -16.978 1.00 74.88 216 PRO A C 1
ATOM 1727 O O . PRO A 1 216 ? 14.544 -7.939 -18.143 1.00 74.88 216 PRO A O 1
ATOM 1730 N N . ILE A 1 217 ? 15.234 -7.913 -16.010 1.00 72.81 217 ILE A N 1
ATOM 1731 C CA . ILE A 1 217 ? 16.278 -6.896 -16.233 1.00 72.81 217 ILE A CA 1
ATOM 1732 C C . ILE A 1 217 ? 17.517 -7.412 -16.977 1.00 72.81 217 ILE A C 1
ATOM 1734 O O . ILE A 1 217 ? 18.402 -6.646 -17.346 1.00 72.81 217 ILE A O 1
ATOM 1738 N N . ASN A 1 218 ? 17.619 -8.722 -17.177 1.00 75.38 218 ASN A N 1
ATOM 1739 C CA . ASN A 1 218 ? 18.725 -9.351 -17.898 1.00 75.38 218 ASN A CA 1
ATOM 1740 C C . ASN A 1 218 ? 18.450 -9.484 -19.407 1.00 75.38 218 ASN A C 1
ATOM 1742 O O . ASN A 1 218 ? 19.358 -9.857 -20.149 1.00 75.38 218 ASN A O 1
ATOM 1746 N N . VAL A 1 219 ? 17.237 -9.155 -19.869 1.00 75.50 219 VAL A N 1
ATOM 1747 C CA . VAL A 1 219 ? 16.867 -9.151 -21.288 1.00 75.50 219 VAL A CA 1
ATOM 1748 C C . VAL A 1 219 ? 16.600 -7.716 -21.738 1.00 75.50 219 VAL A C 1
ATOM 1750 O O . VAL A 1 219 ? 15.729 -7.023 -21.213 1.00 75.50 219 VAL A O 1
ATOM 1753 N N . MET A 1 220 ? 17.363 -7.269 -22.734 1.00 70.44 220 MET A N 1
ATOM 1754 C CA . MET A 1 220 ? 17.202 -5.971 -23.391 1.00 70.44 220 MET A CA 1
ATOM 1755 C C . MET A 1 220 ? 16.832 -6.230 -24.850 1.00 70.44 220 MET A C 1
ATOM 1757 O O . MET A 1 220 ? 17.624 -6.805 -25.597 1.00 70.44 220 MET A O 1
ATOM 1761 N N . LEU A 1 221 ? 15.636 -5.815 -25.262 1.00 67.12 221 LEU A N 1
ATOM 1762 C CA . LEU A 1 221 ? 15.265 -5.787 -26.676 1.00 67.12 221 LEU A CA 1
ATOM 1763 C C . LEU A 1 221 ? 15.554 -4.404 -27.251 1.00 67.12 221 LEU A C 1
ATOM 1765 O O . LEU A 1 221 ? 15.450 -3.397 -26.551 1.00 67.12 221 LEU A O 1
ATOM 1769 N N . ALA A 1 222 ? 15.904 -4.352 -28.538 1.00 62.53 222 ALA A N 1
ATOM 1770 C CA . ALA A 1 222 ? 15.997 -3.078 -29.234 1.00 62.53 222 ALA A CA 1
ATOM 1771 C C . ALA A 1 222 ? 14.627 -2.372 -29.178 1.00 62.53 222 ALA A C 1
ATOM 1773 O O . ALA A 1 222 ? 13.601 -3.034 -29.373 1.00 62.53 222 ALA A O 1
ATOM 1774 N N . PRO A 1 223 ? 14.588 -1.050 -28.932 1.00 62.16 223 PRO A N 1
ATOM 1775 C CA . PRO A 1 223 ? 13.351 -0.292 -29.033 1.00 62.16 223 PRO A CA 1
ATOM 1776 C C . PRO A 1 223 ? 12.712 -0.482 -30.416 1.00 62.16 223 PRO A C 1
ATOM 1778 O O . PRO A 1 223 ? 13.435 -0.690 -31.399 1.00 62.16 223 PRO A O 1
ATOM 1781 N N . PRO A 1 224 ? 11.379 -0.358 -30.539 1.00 63.78 224 PRO A N 1
ATOM 1782 C CA . PRO A 1 224 ? 10.742 -0.249 -31.845 1.00 63.78 224 PRO A CA 1
ATOM 1783 C C . PRO A 1 224 ? 11.439 0.837 -32.674 1.00 63.78 224 PRO A C 1
ATOM 1785 O O . PRO A 1 224 ? 11.784 1.889 -32.138 1.00 63.78 224 PRO A O 1
ATOM 1788 N N . ALA A 1 225 ? 11.627 0.607 -33.978 1.00 58.72 225 ALA A N 1
ATOM 1789 C CA . ALA A 1 225 ? 12.473 1.430 -34.856 1.00 58.72 225 ALA A CA 1
ATOM 1790 C C . ALA A 1 225 ? 12.153 2.947 -34.876 1.00 58.72 225 ALA A C 1
ATOM 1792 O O . ALA A 1 225 ? 12.955 3.736 -35.365 1.00 58.72 225 ALA A O 1
ATOM 1793 N N . SER A 1 226 ? 11.000 3.365 -34.346 1.00 57.00 226 SER A N 1
ATOM 1794 C CA . SER A 1 226 ? 10.556 4.758 -34.237 1.00 57.00 226 SER A CA 1
ATOM 1795 C C . SER A 1 226 ? 10.814 5.424 -32.875 1.00 57.00 226 SER A C 1
ATOM 1797 O O . SER A 1 226 ? 10.462 6.590 -32.711 1.00 57.00 226 SER A O 1
ATOM 1799 N N . GLN A 1 227 ? 11.370 4.723 -31.882 1.00 58.31 227 GLN A N 1
ATOM 1800 C CA . GLN A 1 227 ? 11.609 5.256 -30.537 1.00 58.31 227 GLN A CA 1
ATOM 1801 C C . GLN A 1 227 ? 13.086 5.124 -30.164 1.00 58.31 227 GLN A C 1
ATOM 1803 O O . GLN A 1 227 ? 13.570 4.043 -29.852 1.00 58.31 227 GLN A O 1
ATOM 1808 N N . SER A 1 228 ? 13.821 6.233 -30.155 1.00 58.91 228 SER A N 1
ATOM 1809 C CA . SER A 1 228 ? 15.130 6.269 -29.505 1.00 58.91 228 SER A CA 1
ATOM 1810 C C . SER A 1 228 ? 14.932 6.342 -27.992 1.00 58.91 228 SER A C 1
ATOM 1812 O O . SER A 1 228 ? 14.277 7.270 -27.511 1.00 58.91 228 SER A O 1
ATOM 1814 N N . LEU A 1 229 ? 15.516 5.407 -27.235 1.00 60.69 229 LEU A N 1
ATOM 1815 C CA . LEU A 1 229 ? 15.663 5.595 -25.790 1.00 60.69 229 LEU A CA 1
ATOM 1816 C C . LEU A 1 229 ? 16.452 6.891 -25.528 1.00 60.69 229 LEU A C 1
ATOM 1818 O O . LEU A 1 229 ? 17.326 7.235 -26.334 1.00 60.69 229 LEU A O 1
ATOM 1822 N N . PRO A 1 230 ? 16.179 7.606 -24.420 1.00 58.44 230 PRO A N 1
ATOM 1823 C CA . PRO A 1 230 ? 16.996 8.743 -24.019 1.00 58.44 230 PRO A CA 1
ATOM 1824 C C . PRO A 1 230 ? 18.477 8.336 -23.999 1.00 58.44 230 PRO A C 1
ATOM 1826 O O . PRO A 1 230 ? 18.776 7.206 -23.591 1.00 58.44 230 PRO A O 1
ATOM 1829 N N . PRO A 1 231 ? 19.408 9.210 -24.420 1.00 57.38 231 PRO A N 1
ATOM 1830 C CA . PRO A 1 231 ? 20.830 8.903 -24.396 1.00 57.38 231 PRO A CA 1
ATOM 1831 C C . PRO A 1 231 ? 21.249 8.389 -23.014 1.00 57.38 231 PRO A C 1
ATOM 1833 O O . PRO A 1 231 ? 21.163 9.088 -22.005 1.00 57.38 231 PRO A O 1
ATOM 1836 N N . GLN A 1 232 ? 21.732 7.147 -22.956 1.00 57.19 232 GLN A N 1
ATOM 1837 C CA . GLN A 1 232 ? 22.158 6.506 -21.705 1.00 57.19 232 GLN A CA 1
ATOM 1838 C C . GLN A 1 232 ? 23.324 7.260 -21.029 1.00 57.19 232 GLN A C 1
ATOM 1840 O O . GLN A 1 232 ? 23.626 7.035 -19.859 1.00 57.19 232 GLN A O 1
ATOM 1845 N N . THR A 1 233 ? 23.972 8.179 -21.756 1.00 58.09 233 THR A N 1
ATOM 1846 C CA . THR A 1 233 ? 25.005 9.094 -21.260 1.00 58.09 233 THR A CA 1
ATOM 1847 C C . THR A 1 233 ? 24.555 9.934 -20.073 1.00 58.09 233 THR A C 1
ATOM 1849 O O . THR A 1 233 ? 25.378 10.166 -19.191 1.00 58.09 233 THR A O 1
ATOM 1852 N N . ASP A 1 234 ? 23.277 10.309 -20.003 1.00 64.31 234 ASP A N 1
ATOM 1853 C CA . ASP A 1 234 ? 22.771 11.226 -18.971 1.00 64.31 234 ASP A CA 1
ATOM 1854 C C . ASP A 1 234 ? 22.620 10.543 -17.598 1.00 64.31 234 ASP A C 1
ATOM 1856 O O . ASP A 1 234 ? 22.543 11.206 -16.567 1.00 64.31 234 ASP A O 1
ATOM 1860 N N . TRP A 1 235 ? 22.649 9.204 -17.567 1.00 67.56 235 TRP A N 1
ATOM 1861 C CA . TRP A 1 235 ? 22.349 8.389 -16.384 1.00 67.56 235 TRP A CA 1
ATOM 1862 C C . TRP A 1 235 ? 23.533 7.532 -15.922 1.00 67.56 235 TRP A C 1
ATOM 1864 O O . TRP A 1 235 ? 23.396 6.765 -14.974 1.00 67.56 235 TRP A O 1
ATOM 1874 N N . LYS A 1 236 ? 24.714 7.661 -16.551 1.00 66.12 236 LYS A N 1
ATOM 1875 C CA . LYS A 1 236 ? 25.898 6.816 -16.273 1.00 66.12 236 LYS A CA 1
ATOM 1876 C C . LYS A 1 236 ? 26.332 6.796 -14.803 1.00 66.12 236 LYS A C 1
ATOM 1878 O O . LYS A 1 236 ? 26.894 5.802 -14.358 1.00 66.12 236 LYS A O 1
ATOM 1883 N N . ASN A 1 237 ? 26.063 7.874 -14.066 1.00 72.88 237 ASN A N 1
ATOM 1884 C CA . ASN A 1 237 ? 26.432 8.024 -12.655 1.00 72.88 237 ASN A CA 1
ATOM 1885 C C . ASN A 1 237 ? 25.233 7.895 -11.699 1.00 72.88 237 ASN A C 1
ATOM 1887 O O . ASN A 1 237 ? 25.383 8.119 -10.499 1.00 72.88 237 ASN A O 1
ATOM 1891 N N . VAL A 1 238 ? 24.041 7.573 -12.212 1.00 73.06 238 VAL A N 1
ATOM 1892 C CA . VAL A 1 238 ? 22.848 7.356 -11.391 1.00 73.06 238 VAL A CA 1
ATOM 1893 C C . VAL A 1 238 ? 22.731 5.867 -11.121 1.00 73.06 238 VAL A C 1
ATOM 1895 O O . VAL A 1 238 ? 22.548 5.065 -12.033 1.00 73.06 238 VAL A O 1
ATOM 1898 N N . THR A 1 239 ? 22.831 5.482 -9.856 1.00 74.25 239 THR A N 1
ATOM 1899 C CA . THR A 1 239 ? 22.706 4.083 -9.466 1.00 74.25 239 THR A CA 1
ATOM 1900 C C . THR A 1 239 ? 21.276 3.592 -9.767 1.00 74.25 239 THR A C 1
ATOM 1902 O O . THR A 1 239 ? 20.293 4.243 -9.396 1.00 74.25 239 THR A O 1
ATOM 1905 N N . GLY A 1 240 ? 21.155 2.430 -10.417 1.00 72.12 240 GLY A N 1
ATOM 1906 C CA . GLY A 1 240 ? 19.891 1.717 -10.620 1.00 72.12 240 GLY A CA 1
ATOM 1907 C C . GLY A 1 240 ? 19.646 1.204 -12.027 1.00 72.12 240 GLY A C 1
ATOM 1908 O O . GLY A 1 240 ? 20.511 1.292 -12.894 1.00 72.12 240 GLY A O 1
ATOM 1909 N N . VAL A 1 241 ? 18.461 0.628 -12.227 1.00 74.62 241 VAL A N 1
ATOM 1910 C CA . VAL A 1 241 ? 18.047 0.038 -13.502 1.00 74.62 241 VAL A CA 1
ATOM 1911 C C . VAL A 1 241 ? 17.111 1.002 -14.215 1.00 74.62 241 VAL A C 1
ATOM 1913 O O . VAL A 1 241 ? 16.130 1.458 -13.626 1.00 74.62 241 VAL A O 1
ATOM 1916 N N . ASN A 1 242 ? 17.406 1.295 -15.485 1.00 78.25 242 ASN A N 1
ATOM 1917 C CA . ASN A 1 242 ? 16.480 2.011 -16.354 1.00 78.25 242 ASN A CA 1
ATOM 1918 C C . ASN A 1 242 ? 15.337 1.071 -16.743 1.00 78.25 242 ASN A C 1
ATOM 1920 O O . ASN A 1 242 ? 15.458 0.290 -17.685 1.00 78.25 242 ASN A O 1
ATOM 1924 N N . ILE A 1 243 ? 14.221 1.179 -16.035 1.00 76.06 243 ILE A N 1
ATOM 1925 C CA . ILE A 1 243 ? 13.086 0.272 -16.186 1.00 76.06 243 ILE A CA 1
ATOM 1926 C C . ILE A 1 243 ? 12.450 0.335 -17.576 1.00 76.06 243 ILE A C 1
ATOM 1928 O O . ILE A 1 243 ? 11.920 -0.652 -18.072 1.00 76.06 243 ILE A O 1
ATOM 1932 N N . LEU A 1 244 ? 12.564 1.487 -18.238 1.00 76.69 244 LEU A N 1
ATOM 1933 C CA . LEU A 1 244 ? 11.989 1.741 -19.557 1.00 76.69 244 LEU A CA 1
ATOM 1934 C C . LEU A 1 244 ? 12.758 1.050 -20.693 1.00 76.69 244 LEU A C 1
ATOM 1936 O O . LEU A 1 244 ? 12.277 1.018 -21.822 1.00 76.69 244 LEU A O 1
ATOM 1940 N N . ALA A 1 245 ? 13.947 0.508 -20.416 1.00 76.62 245 ALA A N 1
ATOM 1941 C CA . ALA A 1 245 ? 14.723 -0.262 -21.387 1.00 76.62 245 ALA A CA 1
ATOM 1942 C C . ALA A 1 245 ? 14.297 -1.745 -21.458 1.00 76.62 245 ALA A C 1
ATOM 1944 O O . ALA A 1 245 ? 14.677 -2.455 -22.389 1.00 76.62 245 ALA A O 1
ATOM 1945 N N . HIS A 1 246 ? 13.491 -2.213 -20.500 1.00 77.38 246 HIS A N 1
ATOM 1946 C CA . HIS A 1 246 ? 13.098 -3.614 -20.370 1.00 77.38 246 HIS A CA 1
ATOM 1947 C C . HIS A 1 246 ? 11.693 -3.840 -20.922 1.00 77.38 246 HIS A C 1
ATOM 1949 O O . HIS A 1 246 ? 10.699 -3.759 -20.209 1.00 77.38 246 HIS A O 1
ATOM 1955 N N . LEU A 1 247 ? 11.624 -4.108 -22.227 1.00 76.75 247 LEU A N 1
ATOM 1956 C CA . LEU A 1 247 ? 10.363 -4.288 -22.958 1.00 76.75 247 LEU A CA 1
ATOM 1957 C C . LEU A 1 247 ? 10.008 -5.759 -23.222 1.00 76.75 247 LEU A C 1
ATOM 1959 O O . LEU A 1 247 ? 8.931 -6.042 -23.744 1.00 76.75 247 LEU A O 1
ATOM 1963 N N . TYR A 1 248 ? 10.905 -6.693 -22.896 1.00 78.31 248 TYR A N 1
ATOM 1964 C CA . TYR A 1 248 ? 10.623 -8.120 -23.021 1.00 78.31 248 TYR A CA 1
ATOM 1965 C C . TYR A 1 248 ? 9.716 -8.568 -21.881 1.00 78.31 248 TYR A C 1
ATOM 1967 O O . TYR A 1 248 ? 10.079 -8.426 -20.717 1.00 78.31 248 TYR A O 1
ATOM 1975 N N . GLN A 1 249 ? 8.564 -9.124 -22.236 1.00 78.44 249 GLN A N 1
ATOM 1976 C CA . GLN A 1 249 ? 7.649 -9.755 -21.301 1.00 78.44 249 GLN A CA 1
ATOM 1977 C C . GLN A 1 249 ? 7.885 -11.267 -21.313 1.00 78.44 249 GLN A C 1
ATOM 1979 O O . GLN A 1 249 ? 7.879 -11.881 -22.383 1.00 78.44 249 GLN A O 1
ATOM 1984 N N . GLU A 1 250 ? 8.048 -11.876 -20.140 1.00 81.06 250 GLU A N 1
ATOM 1985 C CA . GLU A 1 250 ? 8.071 -13.334 -20.032 1.00 81.06 250 GLU A CA 1
ATOM 1986 C C . GLU A 1 250 ? 6.712 -13.942 -20.429 1.00 81.06 250 GLU A C 1
ATOM 1988 O O . GLU A 1 250 ? 5.658 -13.381 -20.101 1.00 81.06 250 GLU A O 1
ATOM 1993 N N . PRO A 1 251 ? 6.705 -15.095 -21.126 1.00 81.06 251 PRO A N 1
ATOM 1994 C CA . PRO A 1 251 ? 5.475 -15.818 -21.409 1.00 81.06 251 PRO A CA 1
ATOM 1995 C C . PRO A 1 251 ? 4.765 -16.198 -20.109 1.00 81.06 251 PRO A C 1
ATOM 1997 O O . PRO A 1 251 ? 5.392 -16.708 -19.181 1.00 81.06 251 PRO A O 1
ATOM 2000 N N . ILE A 1 252 ? 3.449 -16.001 -20.059 1.00 75.62 252 ILE A N 1
ATOM 2001 C CA . ILE A 1 252 ? 2.647 -16.538 -18.960 1.00 75.62 252 ILE A CA 1
ATOM 2002 C C . ILE A 1 252 ? 2.501 -18.045 -19.166 1.00 75.62 252 ILE A C 1
ATOM 2004 O O . ILE A 1 252 ? 2.097 -18.488 -20.243 1.00 75.62 252 ILE A O 1
ATOM 2008 N N . ILE A 1 253 ? 2.833 -18.813 -18.133 1.00 80.62 253 ILE A N 1
ATOM 2009 C CA . ILE A 1 253 ? 2.671 -20.268 -18.093 1.00 80.62 253 ILE A CA 1
ATOM 2010 C C . ILE A 1 253 ? 1.494 -20.626 -17.182 1.00 80.62 253 ILE A C 1
ATOM 2012 O O . ILE A 1 253 ? 1.064 -19.808 -16.368 1.00 80.62 253 ILE A O 1
ATOM 2016 N N . GLU A 1 254 ? 0.942 -21.829 -17.330 1.00 80.19 254 GLU A N 1
ATOM 2017 C CA . GLU A 1 254 ? -0.274 -22.253 -16.620 1.00 80.19 254 GLU A CA 1
ATOM 2018 C C . GLU A 1 254 ? -0.109 -22.175 -15.093 1.00 80.19 254 GLU A C 1
ATOM 2020 O O . GLU A 1 254 ? -1.026 -21.768 -14.386 1.00 80.19 254 GLU A O 1
ATOM 2025 N N . GLU A 1 255 ? 1.094 -22.457 -14.591 1.00 73.81 255 GLU A N 1
ATOM 2026 C CA . GLU A 1 255 ? 1.448 -22.418 -13.172 1.00 73.81 255 GLU A CA 1
ATOM 2027 C C . GLU A 1 255 ? 1.514 -20.996 -12.598 1.00 73.81 255 GLU A C 1
ATOM 2029 O O . GLU A 1 255 ? 1.364 -20.801 -11.389 1.00 73.81 255 GLU A O 1
ATOM 2034 N N . THR A 1 256 ? 1.769 -19.993 -13.444 1.00 68.88 256 THR A N 1
ATOM 2035 C CA . THR A 1 256 ? 1.874 -18.585 -13.032 1.00 68.88 256 THR A CA 1
ATOM 2036 C C . THR A 1 256 ? 0.648 -17.756 -13.402 1.00 68.88 256 THR A C 1
ATOM 2038 O O . THR A 1 256 ? 0.497 -16.631 -12.919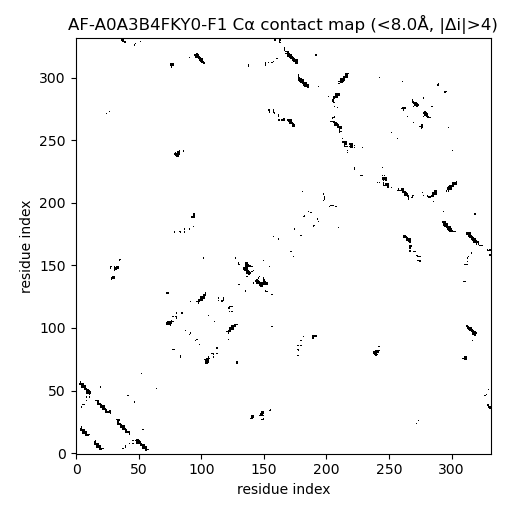 1.00 68.88 256 THR A O 1
ATOM 2041 N N . HIS A 1 257 ? -0.258 -18.317 -14.204 1.00 72.38 257 HIS A N 1
ATOM 2042 C CA . HIS A 1 257 ? -1.495 -17.670 -14.609 1.00 72.38 257 HIS A CA 1
ATOM 2043 C C . HIS A 1 257 ? -2.376 -17.389 -13.385 1.00 72.38 257 HIS A C 1
ATOM 2045 O O . HIS A 1 257 ? -2.715 -18.292 -12.620 1.00 72.38 257 HIS A O 1
ATOM 2051 N N . TYR A 1 258 ? -2.717 -16.116 -13.175 1.00 68.88 258 TYR A N 1
ATOM 2052 C CA . TYR A 1 258 ? -3.460 -15.623 -12.004 1.00 68.88 258 TYR A CA 1
ATOM 2053 C C . TYR A 1 258 ? -2.830 -15.885 -10.623 1.00 68.88 258 TYR A C 1
ATOM 2055 O O . TYR A 1 258 ? -3.464 -15.593 -9.606 1.00 68.88 258 TYR A O 1
ATOM 2063 N N . SER A 1 259 ? -1.590 -16.378 -10.546 1.00 69.94 259 SER A N 1
ATOM 2064 C CA . SER A 1 259 ? -0.937 -16.639 -9.256 1.00 69.94 259 SER A CA 1
ATOM 2065 C C . SER A 1 259 ? -0.382 -15.365 -8.616 1.00 69.94 259 SER A C 1
ATOM 2067 O O . SER A 1 259 ? -0.364 -15.244 -7.392 1.00 69.94 259 SER A O 1
ATOM 2069 N N . ASN A 1 260 ? -0.002 -14.384 -9.440 1.00 75.69 260 ASN A N 1
ATOM 2070 C CA . ASN A 1 260 ? 0.481 -13.080 -9.007 1.00 75.69 260 ASN A CA 1
ATOM 2071 C C . ASN A 1 260 ? -0.378 -11.966 -9.601 1.00 75.69 260 ASN A C 1
ATOM 2073 O O . ASN A 1 260 ? -0.634 -11.923 -10.804 1.00 75.69 260 ASN A O 1
ATOM 2077 N N . PHE A 1 261 ? -0.818 -11.048 -8.748 1.00 81.75 261 PHE A N 1
ATOM 2078 C CA . PHE A 1 261 ? -1.655 -9.921 -9.133 1.00 81.75 261 PHE A CA 1
ATOM 2079 C C . PHE A 1 261 ? -1.656 -8.855 -8.042 1.00 81.75 261 PHE A C 1
ATOM 2081 O O . PHE A 1 261 ? -1.317 -9.129 -6.885 1.00 81.75 261 PHE A O 1
ATOM 2088 N N . LYS A 1 262 ? -2.110 -7.655 -8.402 1.00 84.12 262 LYS A N 1
ATOM 2089 C CA . LYS A 1 262 ? -2.424 -6.583 -7.447 1.00 84.12 262 LYS A CA 1
ATOM 2090 C C . LYS A 1 262 ? -3.768 -5.971 -7.745 1.00 84.12 262 LYS A C 1
ATOM 2092 O O . LYS A 1 262 ? -4.442 -6.320 -8.715 1.00 84.12 262 LYS A O 1
ATOM 2097 N N . ILE A 1 263 ? -4.171 -5.078 -6.853 1.00 85.00 263 ILE A N 1
ATOM 2098 C CA . ILE A 1 263 ? -5.529 -4.576 -6.805 1.00 85.00 263 ILE A CA 1
ATOM 2099 C C . ILE A 1 263 ? -5.588 -3.060 -6.864 1.00 85.00 263 ILE A C 1
ATOM 2101 O O . ILE A 1 263 ? -4.770 -2.357 -6.271 1.00 85.00 263 ILE A O 1
ATOM 2105 N N . ILE A 1 264 ? -6.630 -2.573 -7.530 1.00 87.38 264 ILE A N 1
ATOM 2106 C CA . ILE A 1 264 ? -7.161 -1.228 -7.318 1.00 87.38 264 ILE A CA 1
ATOM 2107 C C . ILE A 1 264 ? -8.549 -1.387 -6.720 1.00 87.38 264 ILE A C 1
ATOM 2109 O O . ILE A 1 264 ? -9.363 -2.165 -7.217 1.00 87.38 264 ILE A O 1
ATOM 2113 N N . VAL A 1 265 ? -8.821 -0.671 -5.634 1.00 87.50 265 VAL A N 1
ATOM 2114 C CA . VAL A 1 265 ? -10.064 -0.818 -4.878 1.00 87.50 265 VAL A CA 1
ATOM 2115 C C . VAL A 1 265 ? -10.735 0.518 -4.628 1.00 87.50 265 VAL A C 1
ATOM 2117 O O . VAL A 1 265 ? -10.067 1.535 -4.454 1.00 87.50 265 VAL A O 1
ATOM 2120 N N . ASN A 1 266 ? -12.064 0.500 -4.533 1.00 88.50 266 ASN A N 1
ATOM 2121 C CA . ASN A 1 266 ? -12.783 1.517 -3.779 1.00 88.50 266 ASN A CA 1
ATOM 2122 C C . ASN A 1 266 ? -12.601 1.214 -2.283 1.00 88.50 266 ASN A C 1
ATOM 2124 O O . ASN A 1 266 ? -13.108 0.188 -1.810 1.00 88.50 266 ASN A O 1
ATOM 2128 N N . PRO A 1 267 ? -11.901 2.067 -1.515 1.00 86.81 267 PRO A N 1
ATOM 2129 C CA . PRO A 1 267 ? -11.558 1.739 -0.141 1.00 86.81 267 PRO A CA 1
ATOM 2130 C C . PRO A 1 267 ? -12.784 1.720 0.778 1.00 86.81 267 PRO A C 1
ATOM 2132 O O . PRO A 1 267 ? -12.728 1.116 1.838 1.00 86.81 267 PRO A O 1
ATOM 2135 N N . ARG A 1 268 ? -13.924 2.300 0.370 1.00 89.81 268 ARG A N 1
ATOM 2136 C CA . ARG A 1 268 ? -15.192 2.231 1.120 1.00 89.81 268 ARG A CA 1
ATOM 2137 C C . ARG A 1 268 ? -15.921 0.897 0.958 1.00 89.81 268 ARG A C 1
ATOM 2139 O O . ARG A 1 268 ? -16.844 0.618 1.717 1.00 89.81 268 ARG A O 1
ATOM 2146 N N . ALA A 1 269 ? -15.534 0.099 -0.034 1.00 91.69 269 ALA A N 1
ATOM 2147 C CA . ALA A 1 269 ? -16.135 -1.197 -0.332 1.00 91.69 269 ALA A CA 1
ATOM 2148 C C . ALA A 1 269 ? -15.259 -2.380 0.114 1.00 91.69 269 ALA A C 1
ATOM 2150 O O . ALA A 1 269 ? -15.669 -3.534 -0.031 1.00 91.69 269 ALA A O 1
ATOM 2151 N N . VAL A 1 270 ? -14.061 -2.116 0.643 1.00 90.50 270 VAL A N 1
ATOM 2152 C CA . VAL A 1 270 ? -13.089 -3.123 1.079 1.00 90.50 270 VAL A CA 1
ATOM 2153 C C . VAL A 1 270 ? -12.791 -2.926 2.562 1.00 90.50 270 VAL A C 1
ATOM 2155 O O . VAL A 1 270 ? -12.627 -1.803 3.024 1.00 90.50 270 VAL A O 1
ATOM 2158 N N . PHE A 1 271 ? -12.738 -4.028 3.308 1.00 89.88 271 PHE A N 1
ATOM 2159 C CA . PHE A 1 271 ? -12.585 -4.026 4.768 1.00 89.88 271 PHE A CA 1
ATOM 2160 C C . PHE A 1 271 ? -11.368 -4.819 5.244 1.00 89.88 271 PHE A C 1
ATOM 2162 O O . PHE A 1 271 ? -10.947 -4.667 6.381 1.00 89.88 271 PHE A O 1
ATOM 2169 N N . ALA A 1 272 ? -10.817 -5.689 4.400 1.00 89.31 272 ALA A N 1
ATOM 2170 C CA . ALA A 1 272 ? -9.593 -6.404 4.720 1.00 89.31 272 ALA A CA 1
ATOM 2171 C C . ALA A 1 272 ? -8.824 -6.749 3.453 1.00 89.31 272 ALA A C 1
ATOM 2173 O O . ALA A 1 272 ? -9.391 -7.329 2.523 1.00 89.31 272 ALA A O 1
ATOM 2174 N N . THR A 1 273 ? -7.536 -6.428 3.430 1.00 87.25 273 THR A N 1
ATOM 2175 C CA . THR A 1 273 ? -6.623 -6.712 2.317 1.00 87.25 273 THR A CA 1
ATOM 2176 C C . THR A 1 273 ? -5.475 -7.613 2.749 1.00 87.25 273 THR A C 1
ATOM 2178 O O . THR A 1 273 ? -5.160 -7.751 3.932 1.00 87.25 273 THR A O 1
ATOM 2181 N N . THR A 1 274 ? -4.852 -8.242 1.760 1.00 86.25 274 THR A N 1
ATOM 2182 C CA . THR A 1 274 ? -3.630 -9.029 1.879 1.00 86.25 274 THR A CA 1
ATOM 2183 C C . THR A 1 274 ? -2.683 -8.692 0.724 1.00 86.25 274 THR A C 1
ATOM 2185 O O . THR A 1 274 ? -3.013 -7.888 -0.142 1.00 86.25 274 THR A O 1
ATOM 2188 N N . VAL A 1 275 ? -1.504 -9.310 0.703 1.00 79.69 275 VAL A N 1
ATOM 2189 C CA . VAL A 1 275 ? -0.401 -9.024 -0.237 1.00 79.69 275 VAL A CA 1
ATOM 2190 C C . VAL A 1 275 ? -0.816 -9.115 -1.698 1.00 79.69 275 VAL A C 1
ATOM 2192 O O . VAL A 1 275 ? -0.407 -8.297 -2.518 1.00 79.69 275 VAL A O 1
ATOM 2195 N N . HIS A 1 276 ? -1.647 -10.110 -1.991 1.00 75.00 276 HIS A N 1
ATOM 2196 C CA . HIS A 1 276 ? -2.164 -10.410 -3.316 1.00 75.00 276 HIS A CA 1
ATOM 2197 C C . HIS A 1 276 ? -3.684 -10.248 -3.335 1.00 75.00 276 HIS A C 1
ATOM 2199 O O . HIS A 1 276 ? -4.366 -11.099 -3.872 1.00 75.00 276 HIS A O 1
ATOM 2205 N N . GLY A 1 277 ? -4.278 -9.250 -2.671 1.00 84.44 277 GLY A N 1
ATOM 2206 C CA . GLY A 1 277 ? -5.699 -8.965 -2.899 1.00 84.44 277 GLY A CA 1
ATOM 2207 C C . GLY A 1 277 ? -6.537 -8.615 -1.677 1.00 84.44 277 GLY A C 1
ATOM 2208 O O . GLY A 1 277 ? -6.095 -7.940 -0.749 1.00 84.44 277 GLY A O 1
ATOM 2209 N N . VAL A 1 278 ? -7.798 -9.043 -1.710 1.00 89.94 278 VAL A N 1
ATOM 2210 C CA . VAL A 1 278 ? -8.837 -8.677 -0.741 1.00 89.94 278 VAL A CA 1
ATOM 2211 C C . VAL A 1 278 ? -9.328 -9.916 -0.003 1.00 89.94 278 VAL A C 1
ATOM 2213 O O . VAL A 1 278 ? -9.732 -10.892 -0.623 1.00 89.94 278 VAL A O 1
ATOM 2216 N N . LEU A 1 279 ? -9.349 -9.843 1.327 1.00 90.25 279 LEU A N 1
ATOM 2217 C CA . LEU A 1 279 ? -9.926 -10.864 2.204 1.00 90.25 279 LEU A CA 1
ATOM 2218 C C . LEU A 1 279 ? -11.416 -10.605 2.472 1.00 90.25 279 LEU A C 1
ATOM 2220 O O . LEU A 1 279 ? -12.195 -11.546 2.591 1.00 90.25 279 LEU A O 1
ATOM 2224 N N . LYS A 1 280 ? -11.830 -9.331 2.566 1.00 91.56 280 LYS A N 1
ATOM 2225 C CA . LYS A 1 280 ? -13.213 -8.941 2.891 1.00 91.56 280 LYS A CA 1
ATOM 2226 C C . LYS A 1 280 ? -13.625 -7.679 2.140 1.00 91.56 280 LYS A C 1
ATOM 2228 O O . LYS A 1 280 ? -12.946 -6.656 2.210 1.00 91.56 280 LYS A O 1
ATOM 2233 N N . SER A 1 281 ? -14.755 -7.746 1.441 1.00 93.31 281 SER A N 1
ATOM 2234 C CA . SER A 1 281 ? -15.347 -6.627 0.695 1.00 93.31 281 SER A CA 1
ATOM 2235 C C . SER A 1 281 ? -16.860 -6.769 0.576 1.00 93.31 281 SER A C 1
ATOM 2237 O O . SER A 1 281 ? -17.411 -7.837 0.832 1.00 93.31 281 SER A O 1
ATOM 2239 N N . GLN A 1 282 ? -17.530 -5.687 0.180 1.00 92.25 282 GLN A N 1
ATOM 2240 C CA . GLN A 1 282 ? -18.982 -5.641 0.032 1.00 92.25 282 GLN A CA 1
ATOM 2241 C C . GLN A 1 282 ? -19.490 -6.472 -1.161 1.00 92.25 282 GLN A C 1
ATOM 2243 O O . GLN A 1 282 ? -20.481 -7.183 -1.026 1.00 92.25 282 GLN A O 1
ATOM 2248 N N . HIS A 1 283 ? -18.819 -6.399 -2.320 1.00 92.75 283 HIS A N 1
ATOM 2249 C CA . HIS A 1 283 ? -19.257 -7.062 -3.563 1.00 92.75 283 HIS A CA 1
ATOM 2250 C C . HIS A 1 283 ? -18.153 -7.874 -4.268 1.00 92.75 283 HIS A C 1
ATOM 2252 O O . HIS A 1 283 ? -18.241 -8.166 -5.469 1.00 92.75 283 HIS A O 1
ATOM 2258 N N . GLY A 1 284 ? -17.116 -8.262 -3.524 1.00 93.50 284 GLY A N 1
ATOM 2259 C CA . GLY A 1 284 ? -16.015 -9.066 -4.043 1.00 93.50 284 GLY A CA 1
ATOM 2260 C C . GLY A 1 284 ? -15.116 -8.319 -5.031 1.00 93.50 284 GLY A C 1
ATOM 2261 O O . GLY A 1 284 ? -15.192 -7.100 -5.216 1.00 93.50 284 GLY A O 1
ATOM 2262 N N . CYS A 1 285 ? -14.267 -9.097 -5.693 1.00 93.12 285 CYS A N 1
ATOM 2263 C CA . CYS A 1 285 ? -13.338 -8.633 -6.713 1.00 93.12 285 CYS A CA 1
ATOM 2264 C C . CYS A 1 285 ? -13.749 -9.112 -8.109 1.00 93.12 285 CYS A C 1
ATOM 2266 O O . CYS A 1 285 ? -14.463 -10.106 -8.244 1.00 93.12 285 CYS A O 1
ATOM 2268 N N . SER A 1 286 ? -13.275 -8.420 -9.139 1.00 92.38 286 SER A N 1
ATOM 2269 C CA . SER A 1 286 ? -13.372 -8.828 -10.539 1.00 92.38 286 SER A CA 1
ATOM 2270 C C . SER A 1 286 ? -11.976 -8.903 -11.146 1.00 92.38 286 SER A C 1
ATOM 2272 O O . SER A 1 286 ? -11.186 -7.970 -10.996 1.00 92.38 286 SER A O 1
ATOM 2274 N N . TRP A 1 287 ? -11.690 -10.002 -11.842 1.00 89.19 287 TRP A N 1
ATOM 2275 C CA . TRP A 1 287 ? -10.521 -1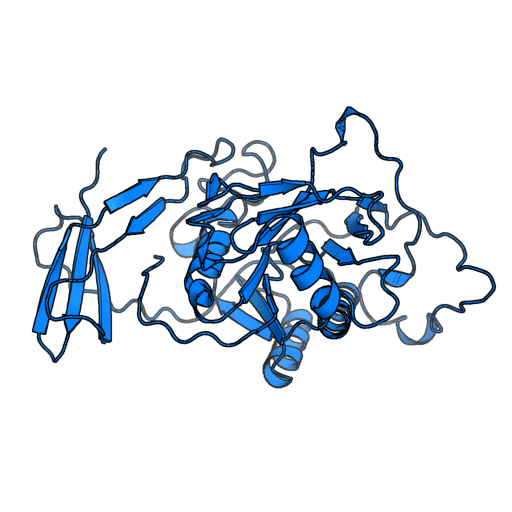0.097 -12.711 1.00 89.19 287 TRP A CA 1
ATOM 2276 C C . TRP A 1 287 ? -10.715 -9.201 -13.926 1.00 89.19 287 TRP A C 1
ATOM 2278 O O . TRP A 1 287 ? -11.762 -9.253 -14.579 1.00 89.19 287 TRP A O 1
ATOM 2288 N N . ILE A 1 288 ? -9.716 -8.371 -14.209 1.00 84.75 288 ILE A N 1
ATOM 2289 C CA . ILE A 1 288 ? -9.723 -7.529 -15.398 1.00 84.75 288 ILE A CA 1
ATOM 2290 C C . ILE A 1 288 ? -9.165 -8.349 -16.556 1.00 84.75 288 ILE A C 1
ATOM 2292 O O . ILE A 1 288 ? -8.017 -8.790 -16.520 1.00 84.75 288 ILE A O 1
ATOM 2296 N N . ASP A 1 289 ? -10.007 -8.594 -17.562 1.00 74.94 289 ASP A N 1
ATOM 2297 C CA . ASP A 1 289 ? -9.617 -9.364 -18.743 1.00 74.94 289 ASP A CA 1
ATOM 2298 C C . ASP A 1 289 ? -8.556 -8.596 -19.539 1.00 74.94 289 ASP A C 1
ATOM 2300 O O . ASP A 1 289 ? -8.750 -7.440 -19.922 1.00 74.94 289 ASP A O 1
ATOM 2304 N N . ARG A 1 290 ? -7.445 -9.283 -19.818 1.00 65.75 290 ARG A N 1
ATOM 2305 C CA . ARG A 1 290 ? -6.322 -8.796 -20.626 1.00 65.75 290 ARG A CA 1
ATOM 2306 C C . ARG A 1 290 ? -6.738 -8.402 -22.049 1.00 65.75 290 ARG A C 1
ATOM 2308 O O . ARG A 1 290 ? -6.067 -7.582 -22.669 1.00 65.75 290 ARG A O 1
ATOM 2315 N N . ASN A 1 291 ? -7.819 -8.987 -22.569 1.00 57.12 291 ASN A N 1
ATOM 2316 C CA . ASN A 1 291 ? -8.308 -8.784 -23.933 1.00 57.12 291 ASN A CA 1
ATOM 2317 C C . ASN A 1 291 ? -9.337 -7.660 -24.063 1.00 57.12 291 ASN A C 1
ATOM 2319 O O . ASN A 1 291 ? -9.613 -7.218 -25.184 1.00 57.12 291 ASN A O 1
ATOM 2323 N N . ILE A 1 292 ? -9.891 -7.164 -22.951 1.00 53.53 292 ILE A N 1
ATOM 2324 C CA . ILE A 1 292 ? -10.675 -5.929 -22.983 1.00 53.53 292 ILE A CA 1
ATOM 2325 C C . ILE A 1 292 ? -9.746 -4.814 -23.476 1.00 53.53 292 ILE A C 1
ATOM 2327 O O . ILE A 1 292 ? -8.552 -4.804 -23.186 1.00 53.53 292 ILE A O 1
ATOM 2331 N N . ASN A 1 293 ? -10.284 -3.858 -24.241 1.00 46.44 293 ASN A N 1
ATOM 2332 C CA . ASN A 1 293 ? -9.553 -2.728 -24.843 1.00 46.44 293 ASN A CA 1
ATOM 2333 C C . ASN A 1 293 ? -8.824 -1.808 -23.844 1.00 46.44 293 ASN A C 1
ATOM 2335 O O . ASN A 1 293 ? -8.295 -0.767 -24.228 1.00 46.44 293 ASN A O 1
ATOM 2339 N N . VAL A 1 294 ? -8.751 -2.208 -22.582 1.00 46.47 294 VAL A N 1
ATOM 2340 C CA . VAL A 1 294 ? -7.868 -1.658 -21.587 1.00 46.47 294 VAL A CA 1
ATOM 2341 C C . VAL A 1 294 ? -6.919 -2.754 -21.131 1.00 46.47 294 VAL A C 1
ATOM 2343 O O . VAL A 1 294 ? -7.191 -3.517 -20.211 1.00 46.47 294 VAL A O 1
ATOM 2346 N N . PHE A 1 295 ? -5.772 -2.829 -21.791 1.00 46.88 295 PHE A N 1
ATOM 2347 C CA . PHE A 1 295 ? -4.676 -3.614 -21.249 1.00 46.88 295 PHE A CA 1
ATOM 2348 C C . PHE A 1 295 ? -4.310 -3.114 -19.857 1.00 46.88 295 PHE A C 1
ATOM 2350 O O . PHE A 1 295 ? -4.573 -1.967 -19.516 1.00 46.88 295 PHE A O 1
ATOM 2357 N N . THR A 1 296 ? -3.637 -3.967 -19.101 1.00 41.16 296 THR A N 1
ATOM 2358 C CA . THR A 1 296 ? -2.857 -3.560 -17.944 1.00 41.16 296 THR A CA 1
ATOM 2359 C C . THR A 1 296 ? -1.585 -4.392 -17.973 1.00 41.16 296 THR A C 1
ATOM 2361 O O . THR A 1 296 ? -1.605 -5.560 -17.611 1.00 41.16 296 THR A O 1
ATOM 2364 N N . ASN A 1 297 ? -0.484 -3.852 -18.493 1.00 44.16 297 ASN A N 1
ATOM 2365 C CA . ASN A 1 297 ? 0.824 -4.352 -18.115 1.00 44.16 297 ASN A CA 1
ATOM 2366 C C . ASN A 1 297 ? 0.991 -3.993 -16.665 1.00 44.16 297 ASN A C 1
ATOM 2368 O O . ASN A 1 297 ? 1.344 -2.867 -16.340 1.00 44.16 297 ASN A O 1
ATOM 2372 N N . TYR A 1 298 ? 0.700 -4.951 -15.812 1.00 44.34 298 TYR A N 1
ATOM 2373 C CA . TYR A 1 298 ? 1.404 -4.998 -14.567 1.00 44.34 298 TYR A CA 1
ATOM 2374 C C . TYR A 1 298 ? 2.862 -5.309 -14.896 1.00 44.34 298 TYR A C 1
ATOM 2376 O O . TYR A 1 298 ? 3.176 -6.413 -15.319 1.00 44.34 298 TYR A O 1
ATOM 2384 N N . LEU A 1 299 ? 3.722 -4.307 -14.826 1.00 49.19 299 LEU A N 1
ATOM 2385 C CA . LEU A 1 299 ? 5.147 -4.451 -15.051 1.00 49.19 299 LEU A CA 1
ATOM 2386 C C . LEU A 1 299 ? 5.770 -4.890 -13.728 1.00 49.19 299 LEU A C 1
ATOM 2388 O O . LEU A 1 299 ? 6.134 -4.012 -12.961 1.00 49.19 299 LEU A O 1
ATOM 2392 N N . GLN A 1 300 ? 5.893 -6.188 -13.439 1.00 48.25 300 GLN A N 1
ATOM 2393 C CA . GLN A 1 300 ? 6.849 -6.606 -12.416 1.00 48.25 300 GLN A CA 1
ATOM 2394 C C . GLN A 1 300 ? 8.217 -6.620 -13.056 1.00 48.25 300 GLN A C 1
ATOM 2396 O O . GLN A 1 300 ? 8.563 -7.509 -13.837 1.00 48.25 300 GLN A O 1
ATOM 2401 N N . ILE A 1 301 ? 9.013 -5.626 -12.714 1.00 50.28 301 ILE A N 1
ATOM 2402 C CA . ILE A 1 301 ? 10.415 -5.667 -13.068 1.00 50.28 301 ILE A CA 1
ATOM 2403 C C . ILE A 1 301 ? 11.036 -6.639 -12.090 1.00 50.28 301 ILE A C 1
ATOM 2405 O O . ILE A 1 301 ? 11.207 -6.315 -10.915 1.00 50.28 301 ILE A O 1
ATOM 2409 N N . LEU A 1 302 ? 11.371 -7.841 -12.558 1.00 42.19 302 LEU A N 1
ATOM 2410 C CA . LEU A 1 302 ? 12.194 -8.736 -11.761 1.00 42.19 302 LEU A CA 1
ATOM 2411 C C . LEU A 1 302 ? 13.573 -8.093 -11.653 1.00 42.19 302 LEU A C 1
ATOM 2413 O O . LEU A 1 302 ? 14.449 -8.311 -12.489 1.00 42.19 302 LEU A O 1
ATOM 2417 N N . LEU A 1 303 ? 13.762 -7.286 -10.612 1.00 37.50 303 LEU A N 1
ATOM 2418 C CA . LEU A 1 303 ? 15.062 -6.833 -10.153 1.00 37.50 303 LEU A CA 1
ATOM 2419 C C . LEU A 1 303 ? 15.817 -8.066 -9.633 1.00 37.50 303 LEU A C 1
ATOM 2421 O O . LEU A 1 303 ? 15.867 -8.320 -8.432 1.00 37.50 303 LEU A O 1
ATOM 2425 N N . GLN A 1 304 ? 16.363 -8.889 -10.532 1.00 28.81 304 GLN A N 1
ATOM 2426 C CA . GLN A 1 304 ? 17.205 -10.017 -10.149 1.00 28.81 304 GLN A CA 1
ATOM 2427 C C . GLN A 1 304 ? 18.691 -9.642 -10.191 1.00 28.81 304 GLN A C 1
ATOM 2429 O O . GLN A 1 304 ? 19.301 -9.495 -11.244 1.00 28.81 304 GLN A O 1
ATOM 2434 N N . ASN A 1 305 ? 19.246 -9.577 -8.978 1.00 32.03 305 ASN A N 1
ATOM 2435 C CA . ASN A 1 305 ? 20.619 -9.901 -8.587 1.00 32.03 305 ASN A CA 1
ATOM 2436 C C . ASN A 1 305 ? 21.764 -9.014 -9.104 1.00 32.03 305 ASN A C 1
ATOM 2438 O O . ASN A 1 305 ? 22.570 -9.418 -9.936 1.00 32.03 305 ASN A O 1
ATOM 2442 N N . ASN A 1 306 ? 21.922 -7.861 -8.444 1.00 27.92 306 ASN A N 1
ATOM 2443 C CA . ASN A 1 306 ? 23.139 -7.547 -7.674 1.00 27.92 306 ASN A CA 1
ATOM 2444 C C . ASN A 1 306 ? 22.869 -6.395 -6.685 1.00 27.92 306 ASN A C 1
ATOM 2446 O O . ASN A 1 306 ? 23.179 -5.241 -6.957 1.00 27.92 306 ASN A O 1
ATOM 2450 N N . CYS A 1 307 ? 22.210 -6.741 -5.574 1.00 28.47 307 CYS A N 1
ATOM 2451 C CA . CYS A 1 307 ? 22.319 -6.173 -4.219 1.00 28.47 307 CYS A CA 1
ATOM 2452 C C . CYS A 1 307 ? 21.204 -6.818 -3.380 1.00 28.47 307 CYS A C 1
ATOM 2454 O O . CYS A 1 307 ? 20.022 -6.526 -3.540 1.00 28.47 307 CYS A O 1
ATOM 2456 N N . LEU A 1 308 ? 21.584 -7.780 -2.543 1.00 31.77 308 LEU A N 1
ATOM 2457 C CA . LEU A 1 308 ? 20.693 -8.481 -1.625 1.00 31.77 308 LEU A CA 1
ATOM 2458 C C . LEU A 1 308 ? 20.269 -7.543 -0.486 1.00 31.77 308 LEU A C 1
ATOM 2460 O O . LEU A 1 308 ? 21.068 -7.308 0.415 1.00 31.77 308 LEU A O 1
ATOM 2464 N N . ASN A 1 309 ? 19.021 -7.062 -0.516 1.00 32.53 309 ASN A N 1
ATOM 2465 C CA . ASN A 1 309 ? 18.097 -7.011 0.630 1.00 32.53 309 ASN A CA 1
ATOM 2466 C C . ASN A 1 309 ? 16.745 -6.395 0.208 1.00 32.53 309 ASN A C 1
ATOM 2468 O O . ASN A 1 309 ? 16.548 -5.184 0.231 1.00 32.53 309 ASN A O 1
ATOM 2472 N N . LYS A 1 310 ? 15.797 -7.258 -0.182 1.00 35.56 310 LYS A N 1
ATOM 2473 C CA . LYS A 1 310 ? 14.413 -6.903 -0.548 1.00 35.56 310 LYS A CA 1
ATOM 2474 C C . LYS A 1 310 ? 13.690 -6.240 0.611 1.00 35.56 310 LYS A C 1
ATOM 2476 O O . LYS A 1 310 ? 13.464 -6.920 1.599 1.00 35.56 310 LYS A O 1
ATOM 2481 N N . ASN A 1 311 ? 13.288 -4.980 0.505 1.00 40.56 311 ASN A N 1
ATOM 2482 C CA . ASN A 1 311 ? 12.864 -4.277 1.703 1.00 40.56 311 ASN A CA 1
ATOM 2483 C C . ASN A 1 311 ? 12.031 -3.030 1.369 1.00 40.56 311 ASN A C 1
ATOM 2485 O O . ASN A 1 311 ? 12.624 -1.978 1.361 1.00 40.56 311 ASN A O 1
ATOM 2489 N N . TYR A 1 312 ? 10.720 -3.098 1.115 1.00 40.00 312 TYR A N 1
ATOM 2490 C CA . TYR A 1 312 ? 9.728 -2.012 1.295 1.00 40.00 312 TYR A CA 1
ATOM 2491 C C . TYR A 1 312 ? 8.324 -2.561 1.069 1.00 40.00 312 TYR A C 1
ATOM 2493 O O . TYR A 1 312 ? 8.154 -3.623 0.474 1.00 40.00 312 TYR A O 1
ATOM 2501 N N . LEU A 1 313 ? 7.334 -1.792 1.522 1.00 33.47 313 LEU A N 1
ATOM 2502 C CA . LEU A 1 313 ? 5.932 -2.059 1.309 1.00 33.47 313 LEU A CA 1
ATOM 2503 C C . LEU A 1 313 ? 5.193 -0.804 0.779 1.00 33.47 313 LEU A C 1
ATOM 2505 O O . LEU A 1 313 ? 5.111 0.210 1.471 1.00 33.47 313 LEU A O 1
ATOM 2509 N N . PHE A 1 314 ? 4.623 -0.957 -0.421 1.00 40.31 314 PHE A N 1
ATOM 2510 C CA . PHE A 1 314 ? 3.698 -0.094 -1.177 1.00 40.31 314 PHE A CA 1
ATOM 2511 C C . PHE A 1 314 ? 4.178 1.250 -1.740 1.00 40.31 314 PHE A C 1
ATOM 2513 O O . PHE A 1 314 ? 4.674 2.131 -1.040 1.00 40.31 314 PHE A O 1
ATOM 2520 N N . ILE A 1 315 ? 3.834 1.440 -3.019 1.00 41.28 315 ILE A N 1
ATOM 2521 C CA . ILE A 1 315 ? 3.318 2.702 -3.540 1.00 41.28 315 ILE A CA 1
ATOM 2522 C C . ILE A 1 315 ? 1.798 2.604 -3.410 1.00 41.28 315 ILE A C 1
ATOM 2524 O O . ILE A 1 315 ? 1.145 1.938 -4.209 1.00 41.28 315 ILE A O 1
ATOM 2528 N N . THR A 1 316 ? 1.213 3.250 -2.401 1.00 45.38 316 THR A N 1
ATOM 2529 C CA . THR A 1 316 ? -0.247 3.392 -2.401 1.00 45.38 316 THR A CA 1
ATOM 2530 C C . THR A 1 316 ? -0.627 4.649 -3.147 1.00 45.38 316 THR A C 1
ATOM 2532 O O . THR A 1 316 ? -0.207 5.747 -2.793 1.00 45.38 316 THR A O 1
ATOM 2535 N N . VAL A 1 317 ? -1.398 4.463 -4.204 1.00 49.31 317 VAL A N 1
ATOM 2536 C CA . VAL A 1 317 ? -1.679 5.476 -5.208 1.00 49.31 317 VAL A CA 1
ATOM 2537 C C . VAL A 1 317 ? -3.131 5.908 -5.115 1.00 49.31 317 VAL A C 1
ATOM 2539 O O . VAL A 1 317 ? -4.032 5.068 -5.191 1.00 49.31 317 VAL A O 1
ATOM 2542 N N . PHE A 1 318 ? -3.362 7.214 -5.010 1.00 50.72 318 PHE A N 1
ATOM 2543 C CA . PHE A 1 318 ? -4.703 7.783 -4.908 1.00 50.72 318 PHE A CA 1
ATOM 2544 C C . PHE A 1 318 ? -5.117 8.540 -6.163 1.00 50.72 318 PHE A C 1
ATOM 2546 O O . PHE A 1 318 ? -4.350 9.341 -6.704 1.00 50.72 318 PHE A O 1
ATOM 2553 N N . LEU A 1 319 ? -6.380 8.343 -6.546 1.00 40.66 319 LEU A N 1
ATOM 2554 C CA . LEU A 1 319 ? -7.082 9.111 -7.573 1.00 40.66 319 LEU A CA 1
ATOM 2555 C C . LEU A 1 319 ? -8.385 9.685 -6.975 1.00 40.66 319 LEU A C 1
ATOM 2557 O O . LEU A 1 319 ? -9.210 8.919 -6.460 1.00 40.66 319 LEU A O 1
ATOM 2561 N N . PRO A 1 320 ? -8.590 11.014 -6.974 1.00 32.94 320 PRO A N 1
ATOM 2562 C CA . PRO A 1 320 ? -9.692 11.667 -6.296 1.00 32.94 320 PRO A CA 1
ATOM 2563 C C . PRO A 1 320 ? -10.932 11.791 -7.184 1.00 32.94 320 PRO A C 1
ATOM 2565 O O . PRO A 1 320 ? -10.861 12.186 -8.344 1.00 32.94 320 PRO A O 1
ATOM 2568 N N . VAL A 1 321 ? -12.093 11.594 -6.556 1.00 30.97 321 VAL A N 1
ATOM 2569 C CA . VAL A 1 321 ? -13.341 12.322 -6.838 1.00 30.97 321 VAL A CA 1
ATOM 2570 C C . VAL A 1 321 ? -13.961 12.631 -5.472 1.00 30.97 321 VAL A C 1
ATOM 2572 O O . VAL A 1 321 ? -14.043 11.744 -4.624 1.00 30.97 321 VAL A O 1
ATOM 2575 N N . ARG A 1 322 ? -14.337 13.893 -5.222 1.00 23.98 322 ARG A N 1
ATOM 2576 C CA . ARG A 1 322 ? -14.840 14.349 -3.912 1.00 23.98 322 ARG A CA 1
ATOM 2577 C C . ARG A 1 322 ? -16.141 13.640 -3.527 1.00 23.98 322 ARG A C 1
ATOM 2579 O O . ARG A 1 322 ? -17.122 13.739 -4.254 1.00 23.98 322 ARG A O 1
ATOM 2586 N N . TYR A 1 323 ? -16.169 13.070 -2.324 1.00 28.34 323 TYR A N 1
ATOM 2587 C CA . TYR A 1 323 ? -17.392 12.814 -1.565 1.00 28.34 323 TYR A CA 1
ATOM 2588 C C . TYR A 1 323 ? -17.197 13.260 -0.117 1.00 28.34 323 TYR A C 1
ATOM 2590 O O . TYR A 1 323 ? -16.159 13.019 0.490 1.00 28.34 323 TYR A O 1
ATOM 2598 N N . THR A 1 324 ? -18.212 13.917 0.429 1.00 29.47 324 THR A N 1
ATOM 2599 C CA . THR A 1 324 ? -18.307 14.301 1.838 1.00 29.47 324 THR A CA 1
ATOM 2600 C C . THR A 1 324 ? -18.963 13.162 2.620 1.00 29.47 324 THR A C 1
ATOM 2602 O O . THR A 1 324 ? -20.114 12.833 2.331 1.00 29.47 324 THR A O 1
ATOM 2605 N N . SER A 1 325 ? -18.297 12.559 3.609 1.00 35.66 325 SER A N 1
ATOM 2606 C CA . SER A 1 325 ? -19.007 11.775 4.635 1.00 35.66 325 SER A CA 1
ATOM 2607 C C . SER A 1 325 ? -18.244 11.640 5.953 1.00 35.66 325 SER A C 1
ATOM 2609 O O . SER A 1 325 ? -17.032 11.441 5.965 1.00 35.66 325 SER A O 1
ATOM 2611 N N . ASN A 1 326 ? -19.020 11.700 7.039 1.00 27.34 326 ASN A N 1
ATOM 2612 C CA . ASN A 1 326 ? -18.635 11.676 8.449 1.00 27.34 326 ASN A CA 1
ATOM 2613 C C . ASN A 1 326 ? -18.501 10.232 8.968 1.00 27.34 326 ASN A C 1
ATOM 2615 O O . ASN A 1 326 ? -19.524 9.582 9.169 1.00 27.34 326 ASN A O 1
ATOM 2619 N N . SER A 1 327 ? -17.287 9.716 9.192 1.00 29.88 327 SER A N 1
ATOM 2620 C CA . SER A 1 327 ? -17.010 8.514 10.013 1.00 29.88 327 SER A CA 1
ATOM 2621 C C . SER A 1 327 ? -15.503 8.374 10.275 1.00 29.88 327 SER A C 1
ATOM 2623 O O . SER A 1 327 ? -14.710 8.601 9.365 1.00 29.88 327 SER A O 1
ATOM 2625 N N . ILE A 1 328 ? -15.104 7.966 11.488 1.00 29.30 328 ILE A N 1
ATOM 2626 C CA . ILE A 1 328 ? -13.698 7.758 11.891 1.00 29.30 328 ILE A CA 1
ATOM 2627 C C . ILE A 1 328 ? -13.475 6.273 12.216 1.00 29.30 328 ILE A C 1
ATOM 2629 O O . ILE A 1 328 ? -14.222 5.698 13.006 1.00 29.30 328 ILE A O 1
ATOM 2633 N N . PHE A 1 329 ? -12.432 5.674 11.635 1.00 32.56 329 PHE A N 1
ATOM 2634 C CA . PHE A 1 329 ? -11.926 4.338 11.969 1.00 32.56 329 PHE A CA 1
ATOM 2635 C C . PHE A 1 329 ? -10.550 4.470 12.630 1.00 32.56 329 PHE A C 1
ATOM 2637 O O . PHE A 1 329 ? -9.749 5.301 12.207 1.00 32.56 329 PHE A O 1
ATOM 2644 N N . ALA A 1 330 ? -10.275 3.666 13.659 1.00 28.17 330 ALA A N 1
ATOM 2645 C CA . ALA A 1 330 ? -8.960 3.589 14.289 1.00 28.17 330 ALA A CA 1
ATOM 2646 C C . ALA A 1 330 ? -8.254 2.304 13.825 1.00 28.17 330 ALA A C 1
ATOM 2648 O O . ALA A 1 330 ? -8.668 1.210 14.204 1.00 28.17 330 ALA A O 1
ATOM 2649 N N . SER A 1 331 ? -7.220 2.435 12.990 1.00 28.27 331 SER A N 1
ATOM 2650 C CA . SER A 1 331 ? -6.196 1.402 12.797 1.00 28.27 331 SER A CA 1
ATOM 2651 C C . SER A 1 331 ? -5.123 1.590 13.872 1.00 28.27 331 SER A C 1
ATOM 2653 O O . SER A 1 331 ? -4.718 2.720 14.148 1.00 28.27 331 SER A O 1
ATOM 2655 N N . THR A 1 332 ? -4.728 0.503 14.536 1.00 31.64 332 THR A N 1
ATOM 2656 C CA . THR A 1 332 ? -3.655 0.493 15.546 1.00 31.64 332 THR A CA 1
ATOM 2657 C C . THR A 1 332 ? -2.296 0.274 14.919 1.00 31.64 332 THR A C 1
ATOM 2659 O O . THR A 1 332 ? -2.219 -0.645 14.070 1.00 31.64 332 THR A O 1
#

Foldseek 3Di:
DPFWKKKWFQAPNDTDIFTWDKDWDPDFQPFQDGDIFTWGDAPPPHLDTPDMDMDTPPPDPDPDPPPPDDDDDDDFEDFFPQLLVVLLVVLVLLVFQEWEFADRDYDPSVVVVQVVVVVVNHYDYHDQNCCVPFFEFLDQHCVRTNTRGGRSNQFLVVQCVLQVCLQVFQKKWFDDSLWDWAWDQDPHRACVVVVVVCCVVPNSLAKEKAAAWEFEQVDFDDPDPPDDDDPCVVCPPGDHGNLVRGPDTDDDDPVRVLPAIIIMGNSNFANGADNRGGPDGNRYYDYDDCPPSTHIHGYNYPPDDDDDGHGTGDGITGDDDDDDDRDHGDRD

Secondary structure (DSSP, 8-state):
----EEEEEEETTEEEEEEEEEEE-S--TT-SB--EEEE-PPPTT-SS-SEEEEEETTS-TTS-------------BPSPHHHHHHHHHHHHHHT--EEEEEES---HHHHHHHHHHHHTTSEEEEE--GGGTS-B-SSSSTTTS--SBSGGGHHHHHHHHHHHTTTT-SEEEEE-TTEEEE-SS--S-HHHHHHHHHHHHH-TT-EEEEEEEEEETT--PPPPTT-PPPPGGGGTTS-S--GGG--PPPPP-TTTTTTSEEEEE-TTSEEEEETTEEEEESS-EEEPPTTSSS--EEEEEE--SSS---B-EEEEEEE-------------

Sequence (332 aa):
EKVAYRCVFRCQEKQLLSNGVADIYTHHFGFAYGTANIMCPLPSGCETPSSIAVTSADANSTSTSTMLTLLWGMLMEMPVCLSLVQSLEMLQLLGVNRVVVYKTSCSPETQRILDYYTQKGLLEVIPWSLSRYVNVSRGWLPEHGPGELHYFGQIPALNDCLYRYMYQSRYVALHDIDELILPQKVIRYVWVELLPLLENQYGANKCYMFENNVFPINVMLAPPASQSLPPQTDWKNVTGVNILAHLYQEPIIEETHYSNFKIIVNPRAVFATTVHGVLKSQHGCSWIDRNINVFTNYLQILLQNNCLNKNYLFITVFLPVRYTSNSIFAST

Mean predicted aligned error: 11.09 Å